Protein AF-A0A4W4ETH3-F1 (afdb_monomer_lite)

Foldseek 3Di:
DDDDDDDDDDDPDDDDDDPPDPDDPVVVVVVVVVVVVVVPPPPDDDDDDDDDDDDDDDDDDDDDDDDDDDDDDDDDDDDDDDDDPVVVVVVVVVVVVVVVVVVVVVVVVVVVVVVVVVVVVVVVVVVVVVVVVVVVVVVVVVVVVVVVVVVVVVVVVVVVVVVVVVVVVVVVVVVVVVVVVVVVVVVVVVVVVVVVVVVVVVVVVVVVVVVVVVVVVVVVVVVVVVVVVVVVVVVVVVVVVVVVVVVVVVVVVVVVVVVVVVVVVVCVPPDDDDDDDDDD

Radius of gyration: 77.76 Å; chains: 1; bounding box: 161×63×219 Å

Structure (mmCIF, N/CA/C/O backbone):
data_AF-A0A4W4ETH3-F1
#
_entry.id   AF-A0A4W4ETH3-F1
#
loop_
_atom_site.group_PDB
_atom_site.id
_atom_site.type_symbol
_atom_site.label_atom_id
_atom_site.label_alt_id
_atom_site.label_comp_id
_atom_site.label_asym_id
_atom_site.label_entity_id
_atom_site.label_seq_id
_atom_site.pdbx_PDB_ins_code
_atom_site.Cartn_x
_atom_site.Cartn_y
_atom_site.Cartn_z
_atom_site.occupancy
_atom_site.B_iso_or_equiv
_atom_site.auth_seq_id
_atom_site.auth_comp_id
_atom_site.auth_asym_id
_atom_site.auth_atom_id
_atom_site.pdbx_PDB_model_num
ATOM 1 N N . MET A 1 1 ? -26.195 3.499 -15.881 1.00 40.62 1 MET A N 1
ATOM 2 C CA . MET A 1 1 ? -26.245 2.946 -17.250 1.00 40.62 1 MET A CA 1
ATOM 3 C C . MET A 1 1 ? -25.379 3.819 -18.139 1.00 40.62 1 MET A C 1
ATOM 5 O O . MET A 1 1 ? -25.889 4.785 -18.668 1.00 40.62 1 MET A O 1
ATOM 9 N N . GLU A 1 2 ? -24.082 3.533 -18.254 1.00 36.69 2 GLU A N 1
ATOM 10 C CA . GLU A 1 2 ? -23.240 4.088 -19.325 1.00 36.69 2 GLU A CA 1
ATOM 11 C C . GLU A 1 2 ? -21.975 3.225 -19.451 1.00 36.69 2 GLU A C 1
ATOM 13 O O . GLU A 1 2 ? -21.042 3.303 -18.657 1.00 36.69 2 GLU A O 1
ATOM 18 N N . HIS A 1 3 ? -22.001 2.298 -20.410 1.00 38.66 3 HIS A N 1
ATOM 19 C CA . HIS A 1 3 ? -20.880 1.432 -20.765 1.00 38.66 3 HIS A CA 1
ATOM 20 C C . HIS A 1 3 ? -19.957 2.175 -21.737 1.00 38.66 3 HIS A C 1
ATOM 22 O O . HIS A 1 3 ? -20.275 2.314 -22.919 1.00 38.66 3 HIS A O 1
ATOM 28 N N . LYS A 1 4 ? -18.782 2.610 -21.271 1.00 43.81 4 LYS A N 1
ATOM 29 C CA . LYS A 1 4 ? -17.715 3.080 -22.164 1.00 43.81 4 LYS A CA 1
ATOM 30 C C . LYS A 1 4 ? -16.954 1.879 -22.724 1.00 43.81 4 LYS A C 1
ATOM 32 O O . LYS A 1 4 ? -16.120 1.266 -22.069 1.00 43.81 4 LYS A O 1
ATOM 37 N N . ARG A 1 5 ? -17.303 1.539 -23.963 1.00 40.47 5 ARG A N 1
ATOM 38 C CA . ARG A 1 5 ? -16.678 0.526 -24.817 1.00 40.47 5 ARG A CA 1
ATOM 39 C C . ARG A 1 5 ? -15.268 0.985 -25.218 1.00 40.47 5 ARG A C 1
ATOM 41 O O . ARG A 1 5 ? -15.136 1.875 -26.056 1.00 40.47 5 ARG A O 1
ATOM 48 N N . CYS A 1 6 ? -14.229 0.368 -24.655 1.00 32.53 6 CYS A N 1
ATOM 49 C CA . CYS A 1 6 ? -12.856 0.507 -25.149 1.00 32.53 6 CYS A CA 1
ATOM 50 C C . CYS A 1 6 ? -12.760 -0.060 -26.573 1.00 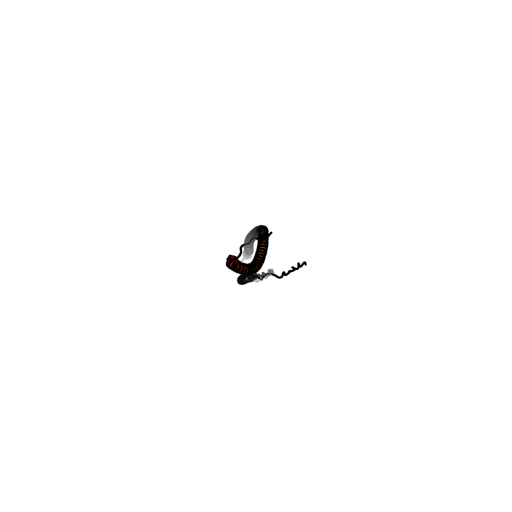32.53 6 CYS A C 1
ATOM 52 O O . CYS A 1 6 ? -12.926 -1.260 -26.789 1.00 32.53 6 CYS A O 1
ATOM 54 N N . LYS A 1 7 ? -12.507 0.811 -27.554 1.00 43.38 7 LYS A N 1
ATOM 55 C CA . LYS A 1 7 ? -12.091 0.420 -28.904 1.00 43.38 7 LYS A CA 1
ATOM 56 C C . LYS A 1 7 ? -10.594 0.110 -28.865 1.00 43.38 7 LYS A C 1
ATOM 58 O O . LYS A 1 7 ? -9.790 1.019 -28.702 1.00 43.38 7 LYS A O 1
ATOM 63 N N . HIS A 1 8 ? -10.237 -1.160 -29.028 1.00 34.69 8 HIS A N 1
ATOM 64 C CA . HIS A 1 8 ? -8.876 -1.561 -29.367 1.00 34.69 8 HIS A CA 1
ATOM 65 C C . HIS A 1 8 ? -8.670 -1.384 -30.874 1.00 34.69 8 HIS A C 1
ATOM 67 O O . HIS A 1 8 ? -9.269 -2.098 -31.675 1.00 34.69 8 HIS A O 1
ATOM 73 N N . THR A 1 9 ? -7.831 -0.429 -31.259 1.00 38.97 9 THR A N 1
ATOM 74 C CA . THR A 1 9 ? -7.180 -0.404 -32.571 1.00 38.97 9 THR A CA 1
ATOM 75 C C . THR A 1 9 ? -5.888 -1.209 -32.461 1.00 38.97 9 THR A C 1
ATOM 77 O O . THR A 1 9 ? -4.973 -0.830 -31.733 1.00 38.97 9 THR A O 1
ATOM 80 N N . CYS A 1 10 ? -5.851 -2.364 -33.127 1.00 38.12 10 CYS A N 1
ATOM 81 C CA . CYS A 1 10 ? -4.641 -3.152 -33.327 1.00 38.12 10 CYS A CA 1
ATOM 82 C C . CYS A 1 10 ? -3.825 -2.526 -34.458 1.00 38.12 10 CYS A C 1
ATOM 84 O O . CYS A 1 10 ? -4.246 -2.604 -35.609 1.00 38.12 10 CYS A O 1
ATOM 86 N N . ASP A 1 11 ? -2.655 -1.976 -34.133 1.00 34.41 11 ASP A N 1
ATOM 87 C CA . ASP A 1 11 ? -1.608 -1.727 -35.120 1.00 34.41 11 ASP A CA 1
ATOM 88 C C . ASP A 1 11 ? -0.666 -2.930 -35.198 1.00 34.41 11 ASP A C 1
ATOM 90 O O . ASP A 1 11 ? -0.114 -3.432 -34.215 1.00 34.41 11 ASP A O 1
ATOM 94 N N . SER A 1 12 ? -0.527 -3.416 -36.420 1.00 51.44 12 SER A N 1
ATOM 95 C CA . SER A 1 12 ? 0.200 -4.601 -36.831 1.00 51.44 12 SER A CA 1
ATOM 96 C C . SER A 1 12 ? 1.681 -4.298 -37.052 1.00 51.44 12 SER A C 1
ATOM 98 O O . SER A 1 12 ? 2.078 -4.141 -38.201 1.00 51.44 12 SER A O 1
ATOM 100 N N . ASN A 1 13 ? 2.503 -4.204 -35.997 1.00 45.72 13 ASN A N 1
ATOM 101 C CA . ASN A 1 13 ? 3.943 -4.530 -36.064 1.00 45.72 13 ASN A CA 1
ATOM 102 C C . ASN A 1 13 ? 4.673 -4.354 -34.720 1.00 45.72 13 ASN A C 1
ATOM 104 O O . ASN A 1 13 ? 5.462 -3.427 -34.548 1.00 45.72 13 ASN A O 1
ATOM 108 N N . THR A 1 14 ? 4.512 -5.284 -33.777 1.00 40.53 14 THR A N 1
ATOM 109 C CA . THR A 1 14 ? 5.530 -5.419 -32.725 1.00 40.53 14 THR A CA 1
ATOM 110 C C . THR A 1 14 ? 5.595 -6.833 -32.181 1.00 40.53 14 THR A C 1
ATOM 112 O O . THR A 1 14 ? 4.608 -7.441 -31.781 1.00 40.53 14 THR A O 1
ATOM 115 N N . ARG A 1 15 ? 6.816 -7.356 -32.204 1.00 38.47 15 ARG A N 1
ATOM 116 C CA . ARG A 1 15 ? 7.237 -8.662 -31.710 1.00 38.47 15 ARG A CA 1
ATOM 117 C C . ARG A 1 15 ? 6.791 -8.823 -30.246 1.00 38.47 15 ARG A C 1
ATOM 119 O O . ARG A 1 15 ? 7.170 -8.016 -29.402 1.00 38.47 15 ARG A O 1
ATOM 126 N N . CYS A 1 16 ? 5.998 -9.858 -29.959 1.00 35.84 16 CYS A N 1
ATOM 127 C CA . CYS A 1 16 ? 5.644 -10.280 -28.603 1.00 35.84 16 CYS A CA 1
ATOM 128 C C . CYS A 1 16 ? 6.909 -10.566 -27.781 1.00 35.84 16 CYS A C 1
ATOM 130 O O . CYS A 1 16 ? 7.522 -11.623 -27.935 1.00 35.84 16 CYS A O 1
ATOM 132 N N . SER A 1 17 ? 7.254 -9.671 -26.860 1.00 38.25 17 SER A N 1
ATOM 133 C CA . SER A 1 17 ? 8.080 -10.014 -25.703 1.00 38.25 17 SER A CA 1
ATOM 134 C C . SER A 1 17 ? 7.144 -10.413 -24.566 1.00 38.25 17 SER A C 1
ATOM 136 O O . SER A 1 17 ? 6.386 -9.591 -24.053 1.00 38.25 17 SER A O 1
ATOM 138 N N . LYS A 1 18 ? 7.155 -11.703 -24.219 1.00 41.28 18 LYS A N 1
ATOM 139 C CA . LYS A 1 18 ? 6.432 -12.260 -23.068 1.00 41.28 18 LYS A CA 1
ATOM 140 C C . LYS A 1 18 ? 6.915 -11.583 -21.774 1.00 41.28 18 LYS A C 1
ATOM 142 O O . LYS A 1 18 ? 8.129 -11.502 -21.588 1.00 41.28 18 LYS A O 1
ATOM 147 N N . PRO A 1 19 ? 6.030 -11.176 -20.850 1.00 38.22 19 PRO A N 1
ATOM 148 C CA . PRO A 1 19 ? 6.434 -10.959 -19.473 1.00 38.22 19 PRO A CA 1
ATOM 149 C C . PRO A 1 19 ? 6.480 -12.318 -18.764 1.00 38.22 19 PRO A C 1
ATOM 151 O O . PRO A 1 19 ? 5.468 -13.010 -18.650 1.00 38.22 19 PRO A O 1
ATOM 154 N N . SER A 1 20 ? 7.665 -12.715 -18.304 1.00 39.34 20 SER A N 1
ATOM 155 C CA . SER A 1 20 ? 7.830 -13.800 -17.336 1.00 39.34 20 SER A CA 1
ATOM 156 C C . SER A 1 20 ? 7.253 -13.340 -15.999 1.00 39.34 20 SER A C 1
ATOM 158 O O . SER A 1 20 ? 7.935 -12.692 -15.212 1.00 39.34 20 SER A O 1
ATOM 160 N N . ALA A 1 21 ? 5.973 -13.620 -15.774 1.00 42.97 21 ALA A N 1
ATOM 161 C CA . ALA A 1 21 ? 5.343 -13.484 -14.472 1.00 42.97 21 ALA A CA 1
ATOM 162 C C . ALA A 1 21 ? 5.179 -14.888 -13.883 1.00 42.97 21 ALA A C 1
ATOM 164 O O . ALA A 1 21 ? 4.217 -15.594 -14.182 1.00 42.97 21 ALA A O 1
ATOM 165 N N . GLU A 1 22 ? 6.138 -15.302 -13.056 1.00 43.69 22 GLU A N 1
ATOM 166 C CA . GLU A 1 22 ? 5.932 -16.384 -12.095 1.00 43.69 22 GLU A CA 1
ATOM 167 C C . GLU A 1 22 ? 4.930 -15.888 -11.044 1.00 43.69 22 GLU A C 1
ATOM 169 O O . GLU A 1 22 ? 5.277 -15.299 -10.022 1.00 43.69 22 GLU A O 1
ATOM 174 N N . PHE A 1 23 ? 3.643 -16.053 -11.349 1.00 43.03 23 PHE A N 1
ATOM 175 C CA . PHE A 1 23 ? 2.548 -15.786 -10.426 1.00 43.03 23 PHE A CA 1
ATOM 176 C C . PHE A 1 23 ? 2.505 -16.905 -9.382 1.00 43.03 23 PHE A C 1
ATOM 178 O O . PHE A 1 23 ? 2.189 -18.055 -9.681 1.00 43.03 23 PHE A O 1
ATOM 185 N N . ASN A 1 24 ? 2.848 -16.565 -8.142 1.00 48.72 24 ASN A N 1
ATOM 186 C CA . ASN A 1 24 ? 2.930 -17.498 -7.026 1.00 48.72 24 ASN A CA 1
ATOM 187 C C . ASN A 1 24 ? 1.516 -17.850 -6.517 1.00 48.72 24 ASN A C 1
ATOM 189 O O . ASN A 1 24 ? 0.929 -17.145 -5.695 1.00 48.72 24 ASN A O 1
ATOM 193 N N . ILE A 1 25 ? 0.965 -18.951 -7.035 1.00 54.31 25 ILE A N 1
ATOM 194 C CA . ILE A 1 25 ? -0.375 -19.495 -6.728 1.00 54.31 25 ILE A CA 1
ATOM 195 C C . ILE A 1 25 ? -0.548 -19.801 -5.224 1.00 54.31 25 ILE A C 1
ATOM 197 O O . ILE A 1 25 ? -1.664 -19.786 -4.705 1.00 54.31 25 ILE A O 1
ATOM 201 N N . ASN A 1 26 ? 0.550 -19.976 -4.482 1.00 53.28 26 ASN A N 1
ATOM 202 C CA . ASN A 1 26 ? 0.516 -20.299 -3.054 1.00 53.28 26 ASN A CA 1
ATOM 203 C C . ASN A 1 26 ? -0.016 -19.159 -2.168 1.00 53.28 26 ASN A C 1
ATOM 205 O O . ASN A 1 26 ? -0.538 -19.426 -1.086 1.00 53.28 26 ASN A O 1
ATOM 209 N N . SER A 1 27 ? 0.065 -17.901 -2.618 1.00 53.38 27 SER A N 1
ATOM 210 C CA . SER A 1 27 ? -0.377 -16.752 -1.812 1.00 53.38 27 SER A CA 1
ATOM 211 C C . SER A 1 27 ? -1.908 -16.645 -1.733 1.00 53.38 27 SER A C 1
ATOM 213 O O . SER A 1 27 ? -2.469 -16.345 -0.679 1.00 53.38 27 SER A O 1
ATOM 215 N N . PHE A 1 28 ? -2.613 -16.990 -2.818 1.00 60.75 28 PHE A N 1
ATOM 216 C CA . PHE A 1 28 ? -4.081 -16.978 -2.841 1.00 60.75 28 PHE A CA 1
ATOM 217 C C . PHE A 1 28 ? -4.694 -18.100 -1.992 1.00 60.75 28 PHE A C 1
ATOM 219 O O . PHE A 1 28 ? -5.708 -17.873 -1.332 1.00 60.75 28 PHE A O 1
ATOM 226 N N . CYS A 1 29 ? -4.059 -19.277 -1.938 1.00 58.41 29 CYS A N 1
ATOM 227 C CA . CYS A 1 29 ? -4.521 -20.380 -1.091 1.00 58.41 29 CYS A CA 1
ATOM 228 C C . CYS A 1 29 ? -4.456 -20.037 0.403 1.00 58.41 29 CYS A C 1
ATOM 230 O O . CYS A 1 29 ? -5.386 -20.363 1.137 1.00 58.41 29 CYS A O 1
ATOM 232 N N . TYR A 1 30 ? -3.411 -19.336 0.853 1.00 60.72 30 TYR A N 1
ATOM 233 C CA . TYR A 1 30 ? -3.278 -18.940 2.260 1.00 60.72 30 TYR A CA 1
ATOM 234 C C . TYR A 1 30 ? -4.346 -17.931 2.694 1.00 60.72 30 TYR A C 1
ATOM 236 O O . TYR A 1 30 ? -4.919 -18.063 3.774 1.00 60.72 30 TYR A O 1
ATOM 244 N N . ILE A 1 31 ? -4.662 -16.959 1.837 1.00 71.00 31 ILE A N 1
ATOM 245 C CA . ILE A 1 31 ? -5.681 -15.942 2.128 1.00 71.00 31 ILE A CA 1
ATOM 246 C C . ILE A 1 31 ? -7.076 -16.579 2.198 1.00 71.00 31 ILE A C 1
ATOM 248 O O . ILE A 1 31 ? -7.850 -16.274 3.105 1.00 71.00 31 ILE A O 1
ATOM 252 N N . PHE A 1 32 ? -7.383 -17.516 1.295 1.00 69.50 32 PHE A N 1
ATOM 253 C CA . PHE A 1 32 ? -8.670 -18.215 1.294 1.00 69.50 32 PHE A CA 1
ATOM 254 C C . PHE A 1 32 ? -8.849 -19.111 2.533 1.00 69.50 32 PHE A C 1
ATOM 256 O O . PHE A 1 32 ? -9.935 -19.167 3.111 1.00 69.50 32 PHE A O 1
ATOM 263 N N . LEU A 1 33 ? -7.770 -19.753 2.996 1.00 67.56 33 LEU A N 1
ATOM 264 C CA . LEU A 1 33 ? -7.790 -20.591 4.197 1.00 67.56 33 LEU A CA 1
ATOM 265 C C . LEU A 1 33 ? -8.023 -19.759 5.468 1.00 67.56 33 LEU A C 1
ATOM 267 O O . LEU A 1 33 ? -8.849 -20.129 6.301 1.00 67.56 33 LEU A O 1
ATOM 271 N N . ILE A 1 34 ? -7.371 -18.598 5.584 1.00 69.94 34 ILE A N 1
ATOM 272 C CA . ILE A 1 34 ? -7.527 -17.689 6.732 1.00 69.94 34 ILE A CA 1
ATOM 273 C C . ILE A 1 34 ? -8.948 -17.113 6.801 1.00 69.94 34 ILE A C 1
ATOM 275 O O . ILE A 1 34 ? -9.539 -17.066 7.880 1.00 69.94 34 ILE A O 1
ATOM 279 N N . LEU A 1 35 ? -9.530 -16.735 5.658 1.00 68.06 35 LEU A N 1
ATOM 280 C CA . LEU A 1 35 ? -10.904 -16.229 5.602 1.00 68.06 35 LEU A CA 1
ATOM 281 C C . LEU A 1 35 ? -11.932 -17.307 5.973 1.00 68.06 35 LEU A C 1
ATOM 283 O O . LEU A 1 35 ? -12.887 -17.014 6.690 1.00 68.06 35 LEU A O 1
ATOM 287 N N . SER A 1 36 ? -11.705 -18.561 5.569 1.00 61.59 36 SER A N 1
ATOM 288 C CA . SER A 1 36 ? -12.599 -19.673 5.918 1.00 61.59 36 SER A CA 1
ATOM 289 C C . SER A 1 36 ? -12.599 -20.007 7.416 1.00 61.59 36 SER A C 1
ATOM 291 O O . SER A 1 36 ? -13.641 -20.350 7.969 1.00 61.59 36 SER A O 1
ATOM 293 N N . LEU A 1 37 ? -11.464 -19.837 8.103 1.00 60.25 37 LEU A N 1
ATOM 294 C CA . LEU A 1 37 ? -11.342 -20.098 9.542 1.00 60.25 37 LEU A CA 1
ATOM 295 C C . LEU A 1 37 ? -12.001 -19.006 10.403 1.00 60.25 37 LEU A C 1
ATOM 297 O O . LEU A 1 37 ? -12.445 -19.288 11.514 1.00 60.25 37 LEU A O 1
ATOM 301 N N . PHE A 1 38 ? -12.128 -17.779 9.888 1.00 55.78 38 PHE A N 1
ATOM 302 C CA . PHE A 1 38 ? -12.817 -16.690 10.589 1.00 55.78 38 PHE A CA 1
ATOM 303 C C . PHE A 1 38 ? -14.348 -16.792 10.519 1.00 55.78 38 PHE A C 1
ATOM 305 O O . PHE A 1 38 ? -15.029 -16.330 11.432 1.00 55.78 38 PHE A O 1
ATOM 312 N N . SER A 1 39 ? -14.905 -17.433 9.486 1.00 52.78 39 SER A N 1
ATOM 313 C CA . SER A 1 39 ? -16.361 -17.581 9.329 1.00 52.78 39 SER A CA 1
ATOM 314 C C . SER A 1 39 ? -16.991 -18.646 10.238 1.00 52.78 39 SER A C 1
ATOM 316 O O . SER A 1 39 ? -18.197 -18.602 10.461 1.00 52.78 39 SER A O 1
ATOM 318 N N . PHE A 1 40 ? -16.210 -19.584 10.788 1.00 50.22 40 PHE A N 1
ATOM 319 C CA . PHE A 1 40 ? -16.736 -20.662 11.641 1.00 50.22 40 PHE A CA 1
ATOM 320 C C . PHE A 1 40 ? -16.792 -20.320 13.141 1.00 50.22 40 PHE A C 1
ATOM 322 O O . PHE A 1 40 ? -17.499 -20.994 13.888 1.00 50.22 40 PHE A O 1
ATOM 329 N N . SER A 1 41 ? -16.114 -19.260 13.595 1.00 46.28 41 SER A N 1
ATOM 330 C CA . SER A 1 41 ? -16.027 -18.918 15.028 1.00 46.28 41 SER A CA 1
ATOM 331 C C . SER A 1 41 ? -17.165 -18.032 15.555 1.00 46.28 41 SER A C 1
ATOM 333 O O . SER A 1 41 ? -17.233 -17.790 16.756 1.00 46.28 41 SER A O 1
ATOM 335 N N . THR A 1 42 ? -18.077 -17.549 14.704 1.00 48.38 42 THR A N 1
ATOM 336 C CA . THR A 1 42 ? -19.140 -16.600 15.102 1.00 48.38 42 THR A CA 1
ATOM 337 C C . THR A 1 42 ? -20.524 -17.226 15.303 1.00 48.38 42 THR A C 1
ATOM 339 O O . THR A 1 42 ? -21.467 -16.505 15.616 1.00 48.38 42 THR A O 1
ATOM 342 N N . LEU A 1 43 ? -20.677 -18.552 15.177 1.00 48.22 43 LEU A N 1
ATOM 343 C CA . LEU A 1 43 ? -21.995 -19.211 15.178 1.00 48.22 43 LEU A CA 1
ATOM 344 C C . LEU A 1 43 ? -22.346 -20.011 16.445 1.00 48.22 43 LEU A C 1
ATOM 346 O O . LEU A 1 43 ? -23.123 -20.961 16.379 1.00 48.22 43 LEU A O 1
ATOM 350 N N . SER A 1 44 ? -21.810 -19.647 17.610 1.00 46.53 44 SER A N 1
ATOM 351 C CA . SER A 1 44 ? -22.158 -20.326 18.864 1.00 46.53 44 SER A CA 1
ATOM 352 C C . SER A 1 44 ? -22.358 -19.325 19.992 1.00 46.53 44 SER A C 1
ATOM 354 O O . SER A 1 44 ? -21.424 -19.038 20.725 1.00 46.53 44 SER A O 1
ATOM 356 N N . LEU A 1 45 ? -23.562 -18.751 20.081 1.00 47.25 45 LEU A N 1
ATOM 357 C CA . LEU A 1 45 ? -24.133 -18.119 21.279 1.00 47.25 45 LEU A CA 1
ATOM 358 C C . LEU A 1 45 ? -25.615 -17.803 21.002 1.00 47.25 45 LEU A C 1
ATOM 360 O O . LEU A 1 45 ? -25.987 -16.689 20.645 1.00 47.25 45 LEU A O 1
ATOM 364 N N . ALA A 1 46 ? -26.473 -18.813 21.150 1.00 37.66 46 ALA A N 1
ATOM 365 C CA . ALA A 1 46 ? -27.921 -18.639 21.203 1.00 37.66 46 ALA A CA 1
ATOM 366 C C . ALA A 1 46 ? -28.434 -19.211 22.532 1.00 37.66 46 ALA A C 1
ATOM 368 O O . ALA A 1 46 ? -28.511 -20.419 22.735 1.00 37.66 46 ALA A O 1
ATOM 369 N N . LEU A 1 47 ? -28.723 -18.296 23.454 1.00 50.44 47 LEU A N 1
ATOM 370 C CA . LEU A 1 47 ? -29.392 -18.516 24.735 1.00 50.44 47 LEU A CA 1
ATOM 371 C C . LEU A 1 47 ? -30.907 -18.687 24.504 1.00 50.44 47 LEU A C 1
ATOM 373 O O . LEU A 1 47 ? -31.448 -18.012 23.625 1.00 50.44 47 LEU A O 1
ATOM 377 N N . PRO A 1 48 ? -31.629 -19.428 25.364 1.00 44.97 48 PRO A N 1
ATOM 378 C CA . PRO A 1 48 ? -32.973 -18.968 25.703 1.00 44.97 48 PRO A CA 1
ATOM 379 C C . PRO A 1 48 ? -33.256 -18.939 27.211 1.00 44.97 48 PRO A C 1
ATOM 381 O O . PRO A 1 48 ? -33.075 -19.907 27.947 1.00 44.97 48 PRO A O 1
ATOM 384 N N . ARG A 1 49 ? -33.772 -17.777 27.629 1.00 42.91 49 ARG A N 1
ATOM 385 C CA . ARG A 1 49 ? -34.589 -17.539 28.826 1.00 42.91 49 ARG A CA 1
ATOM 386 C C . ARG A 1 49 ? -35.915 -18.297 28.718 1.00 42.91 49 ARG A C 1
ATOM 388 O O . ARG A 1 49 ? -36.555 -18.171 27.682 1.00 42.91 49 ARG A O 1
ATOM 395 N N . SER A 1 50 ? -36.389 -18.874 29.827 1.00 33.81 50 SER A N 1
ATOM 396 C CA . SER A 1 50 ? -37.718 -18.576 30.408 1.00 33.81 50 SER A CA 1
ATOM 397 C C . SER A 1 50 ? -38.062 -19.513 31.577 1.00 33.81 50 SER A C 1
ATOM 399 O O . SER A 1 50 ? -38.161 -20.722 31.398 1.00 33.81 50 SER A O 1
ATOM 401 N N . LEU A 1 51 ? -38.328 -18.924 32.743 1.00 45.44 51 LEU A N 1
ATOM 402 C CA . LEU A 1 51 ? -39.226 -19.431 33.789 1.00 45.44 51 LEU A CA 1
ATOM 403 C C . LEU A 1 51 ? -40.372 -18.414 33.875 1.00 45.44 51 LEU A C 1
ATOM 405 O O . LEU A 1 51 ? -40.113 -17.214 33.734 1.00 45.44 51 LEU A O 1
ATOM 409 N N . PRO A 1 52 ? -41.620 -18.856 34.070 1.00 48.09 52 PRO A N 1
ATOM 410 C CA . PRO A 1 52 ? -42.189 -18.662 35.406 1.00 48.09 52 PRO A CA 1
ATOM 411 C C . PRO A 1 52 ? -43.169 -19.772 35.801 1.00 48.09 52 PRO A C 1
ATOM 413 O O . PRO A 1 52 ? -43.783 -20.381 34.936 1.00 48.09 52 PRO A O 1
ATOM 416 N N . LEU A 1 53 ? -43.370 -19.975 37.104 1.00 36.22 53 LEU A N 1
ATOM 417 C CA . LEU A 1 53 ? -44.595 -20.553 37.668 1.00 36.22 53 LEU A CA 1
ATOM 418 C C . LEU A 1 53 ? -44.670 -20.191 39.161 1.00 36.22 53 LEU A C 1
ATOM 420 O O . LEU A 1 53 ? -43.885 -20.665 39.977 1.00 36.22 53 LEU A O 1
ATOM 424 N N . SER A 1 54 ? -45.610 -19.311 39.492 1.00 42.81 54 SER A N 1
ATOM 425 C CA . SER A 1 54 ? -46.261 -19.202 40.804 1.00 42.81 54 SER A CA 1
ATOM 426 C C . SER A 1 54 ? -47.372 -20.269 40.894 1.00 42.81 54 SER A C 1
ATOM 428 O O . SER A 1 54 ? -47.791 -20.769 39.844 1.00 42.81 54 SER A O 1
ATOM 430 N N . PRO A 1 55 ? -47.850 -20.667 42.097 1.00 46.31 55 PRO A N 1
ATOM 431 C CA . PRO A 1 55 ? -49.101 -20.053 42.571 1.00 46.31 55 PRO A CA 1
ATOM 432 C C . PRO A 1 55 ? -49.347 -20.014 44.110 1.00 46.31 55 PRO A C 1
ATOM 434 O O . PRO A 1 55 ? -48.953 -20.885 44.876 1.00 46.31 55 PRO A O 1
ATOM 437 N N . THR A 1 56 ? -50.054 -18.947 44.503 1.00 34.25 56 THR A N 1
ATOM 438 C CA . THR A 1 56 ? -51.204 -18.827 45.433 1.00 34.25 56 THR A CA 1
ATOM 439 C C . THR A 1 56 ? -51.239 -19.486 46.823 1.00 34.25 56 THR A C 1
ATOM 441 O O . THR A 1 56 ? -51.364 -20.697 46.983 1.00 34.25 56 THR A O 1
ATOM 444 N N . LEU A 1 57 ? -51.367 -18.592 47.812 1.00 43.84 57 LEU A N 1
ATOM 445 C CA . LEU A 1 57 ? -52.026 -18.747 49.113 1.00 43.84 57 LEU A CA 1
ATOM 446 C C . LEU A 1 57 ? -53.416 -19.401 49.024 1.00 43.84 57 LEU A C 1
ATOM 448 O O . LEU A 1 57 ? -54.236 -19.014 48.193 1.00 43.84 57 LEU A O 1
ATOM 452 N N . SER A 1 58 ? -53.726 -20.270 49.987 1.00 33.28 58 SER A N 1
ATOM 453 C CA . SER A 1 58 ? -55.101 -20.498 50.436 1.00 33.28 58 SER A CA 1
ATOM 454 C C . SER A 1 58 ? -55.133 -20.854 51.925 1.00 33.28 58 SER A C 1
ATOM 456 O O . SER A 1 58 ? -54.416 -21.730 52.400 1.00 33.28 58 SER A O 1
ATOM 458 N N . LEU A 1 59 ? -55.968 -20.129 52.661 1.00 47.94 59 LEU A N 1
ATOM 459 C CA . LEU A 1 59 ? -56.431 -20.430 54.010 1.00 47.94 59 LEU A CA 1
ATOM 460 C C . LEU A 1 59 ? -57.925 -20.097 54.002 1.00 47.94 59 LEU A C 1
ATOM 462 O O . LEU A 1 59 ? -58.295 -19.010 53.553 1.00 47.94 59 LEU A O 1
ATOM 466 N N . PRO A 1 60 ? -58.777 -20.997 54.502 1.00 47.84 60 PRO A N 1
ATOM 467 C CA . PRO A 1 60 ? -59.962 -20.561 55.229 1.00 47.84 60 PRO A CA 1
ATOM 468 C C . PRO A 1 60 ? -60.035 -21.298 56.578 1.00 47.84 60 PRO A C 1
ATOM 470 O O . PRO A 1 60 ? -59.765 -22.488 56.675 1.00 47.84 60 PRO A O 1
ATOM 473 N N . TYR A 1 61 ? -60.112 -20.576 57.691 1.00 34.72 61 TYR A N 1
ATOM 474 C CA . TYR A 1 61 ? -61.316 -19.998 58.305 1.00 34.72 61 TYR A CA 1
ATOM 475 C C . TYR A 1 61 ? -62.198 -21.026 59.042 1.00 34.72 61 TYR A C 1
ATOM 477 O O . TYR A 1 61 ? -62.815 -21.897 58.443 1.00 34.72 61 TYR A O 1
ATOM 485 N N . SER A 1 62 ? -62.259 -20.802 60.363 1.00 39.75 62 SER A N 1
ATOM 486 C CA . SER A 1 62 ? -63.3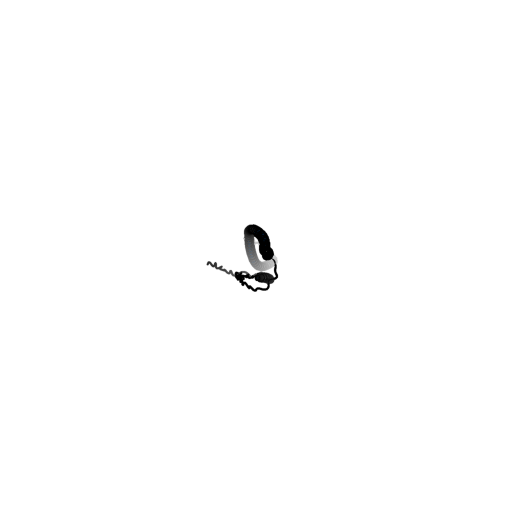76 -20.983 61.305 1.00 39.75 62 SER A CA 1
ATOM 487 C C . SER A 1 62 ? -64.053 -22.346 61.479 1.00 39.75 62 SER A C 1
ATOM 489 O O . SER A 1 62 ? -64.737 -22.841 60.588 1.00 39.75 62 SER A O 1
ATOM 491 N N . PHE A 1 63 ? -64.081 -22.801 62.735 1.00 29.25 63 PHE A N 1
ATOM 492 C CA . PHE A 1 63 ? -65.253 -23.4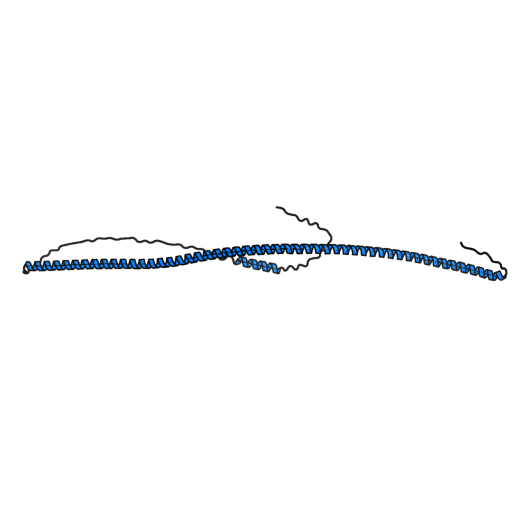81 63.280 1.00 29.25 63 PHE A CA 1
ATOM 493 C C . PHE A 1 63 ? -65.561 -22.941 64.680 1.00 29.25 63 PHE A C 1
ATOM 495 O O . PHE A 1 63 ? -64.693 -22.881 65.552 1.00 29.25 63 PHE A O 1
ATOM 502 N N . SER A 1 64 ? -66.794 -22.474 64.843 1.00 34.81 64 SER A N 1
ATOM 503 C CA . SER A 1 64 ? -67.418 -22.102 66.105 1.00 34.81 64 SER A CA 1
ATOM 504 C C . SER A 1 64 ? -67.829 -23.359 66.876 1.00 34.81 64 SER A C 1
ATOM 506 O O . SER A 1 64 ? -68.062 -24.399 66.272 1.00 34.81 64 SER A O 1
ATOM 508 N N . LEU A 1 65 ? -67.980 -23.258 68.197 1.00 30.44 65 LEU A N 1
ATOM 509 C CA . LEU A 1 65 ? -69.257 -23.554 68.852 1.00 30.44 65 LEU A CA 1
ATOM 510 C C . LEU A 1 65 ? -69.218 -23.104 70.318 1.00 30.44 65 LEU A C 1
ATOM 512 O O . LEU A 1 65 ? -68.287 -23.384 71.070 1.00 30.44 65 LEU A O 1
ATOM 516 N N . SER A 1 66 ? -70.260 -22.368 70.676 1.00 32.19 66 SER A N 1
ATOM 517 C CA . SER A 1 66 ? -70.618 -21.902 72.011 1.00 32.19 66 SER A CA 1
ATOM 518 C C . SER A 1 66 ? -71.202 -23.051 72.867 1.00 32.19 66 SER A C 1
ATOM 520 O O . SER A 1 66 ? -71.432 -24.146 72.353 1.00 32.19 66 SER A O 1
ATOM 522 N N . PRO A 1 67 ? -71.413 -22.824 74.176 1.00 45.31 67 PRO A N 1
ATOM 523 C CA . PRO A 1 67 ? -71.446 -23.853 75.207 1.00 45.31 67 PRO A CA 1
ATOM 524 C C . PRO A 1 67 ? -72.860 -24.371 75.493 1.00 45.31 67 PRO A C 1
ATOM 526 O O . PRO A 1 67 ? -73.846 -23.658 75.318 1.00 45.31 67 PRO A O 1
ATOM 529 N N . SER A 1 68 ? -72.951 -25.582 76.039 1.00 29.28 68 SER A N 1
ATOM 530 C CA . SER A 1 68 ? -74.177 -26.112 76.638 1.00 29.28 68 SER A CA 1
ATOM 531 C C . SER A 1 68 ? -73.989 -26.279 78.144 1.00 29.28 68 SER A C 1
ATOM 533 O O . SER A 1 68 ? -73.264 -27.160 78.604 1.00 29.28 68 SER A O 1
ATOM 535 N N . VAL A 1 69 ? -74.657 -25.408 78.898 1.00 43.53 69 VAL A N 1
ATOM 536 C CA . VAL A 1 69 ? -74.979 -25.588 80.317 1.00 43.53 69 VAL A CA 1
ATOM 537 C C . VAL A 1 69 ? -76.002 -26.718 80.434 1.00 43.53 69 VAL A C 1
ATOM 539 O O . VAL A 1 69 ? -77.001 -26.712 79.719 1.00 43.53 69 VAL A O 1
ATOM 542 N N . SER A 1 70 ? -75.807 -27.641 81.373 1.00 28.62 70 SER A N 1
ATOM 543 C CA . SER A 1 70 ? -76.891 -28.481 81.886 1.00 28.62 70 SER A CA 1
ATOM 544 C C . SER A 1 70 ? -76.791 -28.546 83.405 1.00 28.62 70 SER A C 1
ATOM 546 O O . SER A 1 70 ? -75.929 -29.225 83.961 1.00 28.62 70 SER A O 1
ATOM 548 N N . LEU A 1 71 ? -77.670 -27.794 84.062 1.00 37.06 71 LEU A N 1
ATOM 549 C CA . LEU A 1 71 ? -77.965 -27.913 85.480 1.00 37.06 71 LEU A CA 1
ATOM 550 C C . LEU A 1 71 ? -79.017 -29.020 85.639 1.00 37.06 71 LEU A C 1
ATOM 552 O O . LEU A 1 71 ? -80.079 -28.949 85.022 1.00 37.06 71 LEU A O 1
ATOM 556 N N . SER A 1 72 ? -78.745 -30.011 86.481 1.00 31.64 72 SER A N 1
ATOM 557 C CA . SER A 1 72 ? -79.743 -30.970 86.962 1.00 31.64 72 SER A CA 1
ATOM 558 C C . SER A 1 72 ? -79.615 -31.086 88.484 1.00 31.64 72 SER A C 1
ATOM 560 O O . SER A 1 72 ? -78.547 -31.480 88.956 1.00 31.64 72 SER A O 1
ATOM 562 N N . PRO A 1 73 ? -80.654 -30.745 89.265 1.00 41.59 73 PRO A N 1
ATOM 563 C CA . PRO A 1 73 ? -80.654 -30.910 90.710 1.00 41.59 73 PRO A CA 1
ATOM 564 C C . PRO A 1 73 ? -81.184 -32.299 91.074 1.00 41.59 73 PRO A C 1
ATOM 566 O O . PRO A 1 73 ? -82.310 -32.649 90.725 1.00 41.59 73 PRO A O 1
ATOM 569 N N . PHE A 1 74 ? -80.383 -33.081 91.799 1.00 27.64 74 PHE A N 1
ATOM 570 C CA . PHE A 1 74 ? -80.831 -34.322 92.424 1.00 27.64 74 PHE A CA 1
ATOM 571 C C . PHE A 1 74 ? -80.877 -34.109 93.936 1.00 27.64 74 PHE A C 1
ATOM 573 O O . PHE A 1 74 ? -79.854 -34.081 94.616 1.00 27.64 74 PHE A O 1
ATOM 580 N N . LEU A 1 75 ? -82.092 -33.904 94.442 1.00 39.12 75 LEU A N 1
ATOM 581 C CA . LEU A 1 75 ? -82.416 -34.110 95.845 1.00 39.12 75 LEU A CA 1
ATOM 582 C C . LEU A 1 75 ? -82.392 -35.616 96.108 1.00 39.12 75 LEU A C 1
ATOM 584 O O . LEU A 1 75 ? -83.072 -36.378 95.422 1.00 39.12 75 LEU A O 1
ATOM 588 N N . SER A 1 76 ? -81.670 -36.043 97.134 1.00 29.73 76 SER A N 1
ATOM 589 C CA . SER A 1 76 ? -82.054 -37.221 97.902 1.00 29.73 76 SER A CA 1
ATOM 590 C C . SER A 1 76 ? -81.594 -37.047 99.337 1.00 29.73 76 SER A C 1
ATOM 592 O O . SER A 1 76 ? -80.437 -36.747 99.619 1.00 29.73 76 SER A O 1
ATOM 594 N N . GLN A 1 77 ? -82.598 -37.161 100.197 1.00 30.78 77 GLN A N 1
ATOM 595 C CA . GLN A 1 77 ? -82.544 -37.251 101.642 1.00 30.78 77 GLN A CA 1
ATOM 596 C C . GLN A 1 77 ? -81.566 -38.347 102.066 1.00 30.78 77 GLN A C 1
ATOM 598 O O . GLN A 1 77 ? -81.441 -39.352 101.368 1.00 30.78 77 GLN A O 1
ATOM 603 N N . ASN A 1 78 ? -80.924 -38.160 103.219 1.00 27.83 78 ASN A N 1
ATOM 604 C CA . ASN A 1 78 ? -80.901 -39.187 104.254 1.00 27.83 78 ASN A CA 1
ATOM 605 C C . ASN A 1 78 ? -80.349 -38.636 105.576 1.00 27.83 78 ASN A C 1
ATOM 607 O O . ASN A 1 78 ? -79.227 -38.141 105.639 1.00 27.83 78 ASN A O 1
ATOM 611 N N . GLU A 1 79 ? -81.193 -38.803 106.592 1.00 30.61 79 GLU A N 1
ATOM 612 C CA . GLU A 1 79 ? -80.878 -39.139 107.979 1.00 30.61 79 GLU A CA 1
ATOM 613 C C . GLU A 1 79 ? -80.152 -38.100 108.845 1.00 30.61 79 GLU A C 1
ATOM 615 O O . GLU A 1 79 ? -78.932 -38.015 108.968 1.00 30.61 79 GLU A O 1
ATOM 620 N N . GLU A 1 80 ? -81.033 -37.354 109.504 1.00 32.16 80 GLU A N 1
ATOM 621 C CA . GLU A 1 80 ? -80.931 -36.656 110.775 1.00 32.16 80 GLU A CA 1
ATOM 622 C C . GLU A 1 80 ? -80.122 -37.433 111.835 1.00 32.16 80 GLU A C 1
ATOM 624 O O . GLU A 1 80 ? -80.533 -38.472 112.343 1.00 32.16 80 GLU A O 1
ATOM 629 N N . SER A 1 81 ? -78.973 -36.875 112.215 1.00 35.56 81 SER A N 1
ATOM 630 C CA . SER A 1 81 ? -78.438 -37.004 113.570 1.00 35.56 81 SER A CA 1
ATOM 631 C C . SER A 1 81 ? -78.510 -35.608 114.173 1.00 35.56 81 SER A C 1
ATOM 633 O O . SER A 1 81 ? -78.076 -34.657 113.526 1.00 35.56 81 SER A O 1
ATOM 635 N N . GLU A 1 82 ? -79.096 -35.486 115.364 1.00 43.91 82 GLU A N 1
ATOM 636 C CA . GLU A 1 82 ? -79.344 -34.229 116.078 1.00 43.91 82 GLU A CA 1
ATOM 637 C C . GLU A 1 82 ? -78.113 -33.303 116.102 1.00 43.91 82 GLU A C 1
ATOM 639 O O . GLU A 1 82 ? -77.255 -33.373 116.982 1.00 43.91 82 GLU A O 1
ATOM 644 N N . GLU A 1 83 ? -78.042 -32.389 115.140 1.00 45.94 83 GLU A N 1
ATOM 645 C CA . GLU A 1 83 ? -77.165 -31.231 115.172 1.00 45.94 83 GLU A CA 1
ATOM 646 C C . GLU A 1 83 ? -78.027 -29.982 115.034 1.00 45.94 83 GLU A C 1
ATOM 648 O O . GLU A 1 83 ? -78.791 -29.820 114.083 1.00 45.94 83 GLU A O 1
ATOM 653 N N . ASP A 1 84 ? -77.889 -29.104 116.027 1.00 56.91 84 ASP A N 1
ATOM 654 C CA . ASP A 1 84 ? -78.496 -27.781 116.119 1.00 56.91 84 ASP A CA 1
ATOM 655 C C . ASP A 1 84 ? -78.650 -27.122 114.726 1.00 56.91 84 ASP A C 1
ATOM 657 O O . ASP A 1 84 ? -77.645 -26.917 114.029 1.00 56.91 84 ASP A O 1
ATOM 661 N N . PRO A 1 85 ? -79.874 -26.752 114.294 1.00 64.56 85 PRO A N 1
ATOM 662 C CA . PRO A 1 85 ? -80.121 -26.163 112.976 1.00 64.56 85 PRO A CA 1
ATOM 663 C C . PRO A 1 85 ? -79.298 -24.889 112.717 1.00 64.56 85 PRO A C 1
ATOM 665 O O . PRO A 1 85 ? -79.156 -24.475 111.563 1.00 64.56 85 PRO A O 1
ATOM 668 N N . ALA A 1 86 ? -78.735 -24.260 113.756 1.00 67.56 86 ALA A N 1
ATOM 669 C CA . ALA A 1 86 ? -77.769 -23.175 113.628 1.00 67.56 86 ALA A CA 1
ATOM 670 C C . ALA A 1 86 ? -76.386 -23.642 113.126 1.00 67.56 86 ALA A C 1
ATOM 672 O O . ALA A 1 86 ? -75.820 -22.998 112.240 1.00 67.56 86 ALA A O 1
ATOM 673 N N . ARG A 1 87 ? -75.867 -24.779 113.612 1.00 70.94 87 ARG A N 1
ATOM 674 C CA . ARG A 1 87 ? -74.571 -25.343 113.187 1.00 70.94 87 ARG A CA 1
ATOM 675 C C . ARG A 1 87 ? -74.603 -25.812 111.738 1.00 70.94 87 ARG A C 1
ATOM 677 O O . ARG A 1 87 ? -73.695 -25.486 110.978 1.00 70.94 87 ARG A O 1
ATOM 684 N N . MET A 1 88 ? -75.680 -26.475 111.318 1.00 70.88 88 MET A N 1
ATOM 685 C CA . MET A 1 88 ? -75.842 -26.950 109.936 1.00 70.88 88 MET A CA 1
ATOM 686 C C . MET A 1 88 ? -75.898 -25.790 108.923 1.00 70.88 88 MET A C 1
ATOM 688 O O . MET A 1 88 ? -75.308 -25.847 107.838 1.00 70.88 88 MET A O 1
ATOM 692 N N . ARG A 1 89 ? -76.554 -24.680 109.295 1.00 80.00 89 ARG A N 1
ATOM 693 C CA . ARG A 1 89 ? -76.563 -23.441 108.497 1.00 80.00 89 ARG A CA 1
ATOM 694 C C . ARG A 1 89 ? -75.192 -22.784 108.440 1.00 80.00 89 ARG A C 1
ATOM 696 O O . ARG A 1 89 ? -74.824 -22.250 107.395 1.00 80.00 89 ARG A O 1
ATOM 703 N N . GLU A 1 90 ? -74.441 -22.808 109.535 1.00 81.69 90 GLU A N 1
ATOM 704 C CA . GLU A 1 90 ? -73.097 -22.240 109.574 1.00 81.69 90 GLU A CA 1
ATOM 705 C C . GLU A 1 90 ? -72.101 -23.061 108.742 1.00 81.69 90 GLU A C 1
ATOM 707 O O . GLU A 1 90 ? -71.329 -22.482 107.977 1.00 81.69 90 GLU A O 1
ATOM 712 N N . VAL A 1 91 ? -72.180 -24.395 108.796 1.00 83.12 91 VAL A N 1
ATOM 713 C CA . VAL A 1 91 ? -71.413 -25.304 107.928 1.00 83.12 91 VAL A CA 1
ATOM 714 C C . VAL A 1 91 ? -71.754 -25.059 106.459 1.00 83.12 91 VAL A C 1
ATOM 716 O O . VAL A 1 91 ? -70.848 -24.854 105.655 1.00 83.12 91 VAL A O 1
ATOM 719 N N . SER A 1 92 ? -73.041 -24.966 106.117 1.00 83.00 92 SER A N 1
ATOM 720 C CA . SER A 1 92 ? -73.485 -24.650 104.753 1.00 83.00 92 SER A CA 1
ATOM 721 C C . SER A 1 92 ? -72.954 -23.293 104.281 1.00 83.00 92 SER A C 1
ATOM 723 O O . SER A 1 92 ? -72.425 -23.186 103.178 1.00 83.00 92 SER A O 1
ATOM 725 N N . ARG A 1 93 ? -73.026 -22.253 105.123 1.00 88.00 93 ARG A N 1
ATOM 726 C CA . ARG A 1 93 ? -72.528 -20.908 104.795 1.00 88.00 93 ARG A CA 1
ATOM 727 C C . ARG A 1 93 ? -71.011 -20.911 104.561 1.00 88.00 93 ARG A C 1
ATOM 729 O O . ARG A 1 93 ? -70.556 -20.308 103.594 1.00 88.00 93 ARG A O 1
ATOM 736 N N . ARG A 1 94 ? -70.238 -21.636 105.381 1.00 88.12 94 ARG A N 1
ATOM 737 C CA . ARG A 1 94 ? -68.785 -21.813 105.191 1.00 88.12 94 ARG A CA 1
ATOM 738 C C . ARG A 1 94 ? -68.463 -22.572 103.903 1.00 88.12 94 ARG A C 1
ATOM 740 O O . ARG A 1 94 ? -67.556 -22.166 103.184 1.00 88.12 94 ARG A O 1
ATOM 747 N N . LEU A 1 95 ? -69.213 -23.631 103.595 1.00 88.12 95 LEU A N 1
ATOM 748 C CA . LEU A 1 95 ? -69.028 -24.424 102.378 1.00 88.12 95 LEU A CA 1
ATOM 749 C C . LEU A 1 95 ? -69.330 -23.602 101.114 1.00 88.12 95 LEU A C 1
ATOM 751 O O . LEU A 1 95 ? -68.558 -23.643 100.161 1.00 88.12 95 LEU A O 1
ATOM 755 N N . TYR A 1 96 ? -70.399 -22.796 101.129 1.00 89.06 96 TYR A N 1
ATOM 756 C CA . TYR A 1 96 ? -70.730 -21.870 100.039 1.00 89.06 96 TYR A CA 1
ATOM 757 C C . TYR A 1 96 ? -69.640 -20.820 99.821 1.00 89.06 96 TYR A C 1
ATOM 759 O O . TYR A 1 96 ? -69.252 -20.578 98.682 1.00 89.06 96 TYR A O 1
ATOM 767 N N . SER A 1 97 ? -69.110 -20.224 100.892 1.00 90.94 97 SER A N 1
ATOM 768 C CA . SER A 1 97 ? -67.998 -19.275 100.782 1.00 90.94 97 SER A CA 1
ATOM 769 C C . SER A 1 97 ? -66.729 -19.935 100.229 1.00 90.94 97 SER A C 1
ATOM 771 O O . SER A 1 97 ? -66.063 -19.339 99.388 1.00 90.94 97 SER A O 1
ATOM 773 N N . GLN A 1 98 ? -66.423 -21.177 100.627 1.00 90.12 98 GLN A N 1
ATOM 774 C CA . GLN A 1 98 ? -65.293 -21.934 100.071 1.00 90.12 98 GLN A CA 1
ATOM 775 C C . GLN A 1 98 ? -65.484 -22.276 98.589 1.00 90.12 98 GLN A C 1
ATOM 777 O O . GLN A 1 98 ? -64.544 -22.128 97.810 1.00 90.12 98 GLN A O 1
ATOM 782 N N . LEU A 1 99 ? -66.685 -22.698 98.181 1.00 92.44 99 LEU A N 1
ATOM 783 C CA . LEU A 1 99 ? -67.000 -22.969 96.778 1.00 92.44 99 LEU A CA 1
ATOM 784 C C . LEU A 1 99 ? -66.886 -21.692 95.936 1.00 92.44 99 LEU A C 1
ATOM 786 O O . LEU A 1 99 ? -66.248 -21.706 94.889 1.00 92.44 99 LEU A O 1
ATOM 790 N N . GLN A 1 100 ? -67.442 -20.582 96.426 1.00 93.06 100 GLN A N 1
ATOM 791 C CA . GLN A 1 100 ? -67.387 -19.286 95.752 1.00 93.06 100 GLN A CA 1
ATOM 792 C C . GLN A 1 100 ? -65.946 -18.767 95.621 1.00 93.06 100 GLN A C 1
ATOM 794 O O . GLN A 1 100 ? -65.571 -18.222 94.584 1.00 93.06 100 GLN A O 1
ATOM 799 N N . GLU A 1 101 ? -65.105 -18.957 96.642 1.00 92.06 101 GLU A N 1
ATOM 800 C CA . GLU A 1 101 ? -63.679 -18.636 96.553 1.00 92.06 101 GLU A CA 1
ATOM 801 C C . GLU A 1 101 ? -62.928 -19.541 95.573 1.00 92.06 101 GLU A C 1
ATOM 803 O O . GLU A 1 101 ? -62.083 -19.044 94.827 1.00 92.06 101 GLU A O 1
ATOM 808 N N . ALA A 1 102 ? -63.216 -20.844 95.560 1.00 92.00 102 ALA A N 1
ATOM 809 C CA . ALA A 1 102 ? -62.600 -21.793 94.637 1.00 92.00 102 ALA A CA 1
ATOM 810 C C . ALA A 1 102 ? -62.992 -21.508 93.179 1.00 92.00 102 ALA A C 1
ATOM 812 O O . ALA A 1 102 ? -62.130 -21.511 92.302 1.00 92.00 102 ALA A O 1
ATOM 813 N N . GLU A 1 103 ? -64.263 -21.194 92.925 1.00 92.25 103 GLU A N 1
ATOM 814 C CA . GLU A 1 103 ? -64.757 -20.798 91.606 1.00 92.25 103 GLU A CA 1
ATOM 815 C C . GLU A 1 103 ? -64.113 -19.490 91.140 1.00 92.25 103 GLU A C 1
ATOM 817 O O . GLU A 1 103 ? -63.619 -19.421 90.014 1.00 92.25 103 GLU A O 1
ATOM 822 N N . ARG A 1 104 ? -64.011 -18.488 92.025 1.00 94.19 104 ARG A N 1
ATOM 823 C CA . ARG A 1 104 ? -63.296 -17.241 91.727 1.00 94.19 104 ARG A CA 1
ATOM 824 C C . ARG A 1 104 ? -61.829 -17.501 91.374 1.00 94.19 104 ARG A C 1
ATOM 826 O O . ARG A 1 104 ? -61.360 -16.992 90.364 1.00 94.19 104 ARG A O 1
ATOM 833 N N . ARG A 1 105 ? -61.114 -18.320 92.155 1.00 92.56 105 ARG A N 1
ATOM 834 C CA . ARG A 1 105 ? -59.706 -18.661 91.874 1.00 92.56 105 ARG A CA 1
ATOM 835 C C . ARG A 1 105 ? -59.545 -19.389 90.544 1.00 92.56 105 ARG A C 1
ATOM 837 O O . ARG A 1 105 ? -58.657 -19.053 89.771 1.00 92.56 105 ARG A O 1
ATOM 844 N N . HIS A 1 106 ? -60.412 -20.352 90.253 1.00 92.12 106 HIS A N 1
ATOM 845 C CA . HIS A 1 106 ? -60.365 -21.078 88.988 1.00 92.12 106 HIS A CA 1
ATOM 846 C C . HIS A 1 106 ? -60.670 -20.163 87.793 1.00 92.12 106 HIS A C 1
ATOM 848 O O . HIS A 1 106 ? -60.034 -20.274 86.745 1.00 92.12 106 HIS A O 1
ATOM 854 N N . GLN A 1 107 ? -61.609 -19.226 87.950 1.00 93.00 107 GLN A N 1
ATOM 855 C CA . GLN A 1 107 ? -61.901 -18.220 86.934 1.00 93.00 107 GLN A CA 1
ATOM 856 C C . GLN A 1 107 ? -60.693 -17.298 86.693 1.00 93.00 107 GLN A C 1
ATOM 858 O O . GLN A 1 107 ? -60.281 -17.126 85.547 1.00 93.00 107 GLN A O 1
ATOM 863 N N . GLU A 1 108 ? -60.062 -16.796 87.758 1.00 93.94 108 GLU A N 1
ATOM 864 C CA . GLU A 1 108 ? -58.835 -15.989 87.686 1.00 93.94 108 GLU A CA 1
ATOM 865 C C . GLU A 1 108 ? -57.675 -16.757 87.022 1.00 93.94 108 GLU A C 1
ATOM 867 O O . GLU A 1 108 ? -56.948 -16.208 86.192 1.00 93.94 108 GLU A O 1
ATOM 872 N N . GLU A 1 109 ? -57.502 -18.045 87.333 1.00 93.25 109 GLU A N 1
ATOM 873 C CA . GLU A 1 109 ? -56.485 -18.895 86.708 1.00 93.25 109 GLU A CA 1
ATOM 874 C C . GLU A 1 109 ? -56.756 -19.129 85.218 1.00 93.25 109 GLU A C 1
ATOM 876 O O . GLU A 1 109 ? -55.828 -19.040 84.411 1.00 93.25 109 GLU A O 1
ATOM 881 N N . ARG A 1 110 ? -58.013 -19.369 84.819 1.00 92.94 110 ARG A N 1
ATOM 882 C CA . ARG A 1 110 ? -58.391 -19.513 83.403 1.00 92.94 110 ARG A CA 1
ATOM 883 C C . ARG A 1 110 ? -58.132 -18.237 82.619 1.00 92.94 110 ARG A C 1
ATOM 885 O O . ARG A 1 110 ? -57.546 -18.306 81.540 1.00 92.94 110 ARG A O 1
ATOM 892 N N . GLU A 1 111 ? -58.524 -17.090 83.161 1.00 93.81 111 GLU A N 1
ATOM 893 C CA . GLU A 1 111 ? -58.272 -15.787 82.542 1.00 93.81 111 GLU A CA 1
ATOM 894 C C . GLU A 1 111 ? -56.769 -15.516 82.434 1.00 93.81 111 GLU A C 1
ATOM 896 O O . GLU A 1 111 ? -56.278 -15.135 81.371 1.00 93.81 111 GLU A O 1
ATOM 901 N N . LYS A 1 112 ? -55.997 -15.817 83.483 1.00 95.69 112 LYS A N 1
ATOM 902 C CA . LYS A 1 112 ? -54.534 -15.690 83.472 1.00 95.69 112 LYS A CA 1
ATOM 903 C C . LYS A 1 112 ? -53.873 -16.595 82.431 1.00 95.69 112 LYS A C 1
ATOM 905 O O . LYS A 1 112 ? -52.950 -16.153 81.743 1.00 95.69 112 LYS A O 1
ATOM 910 N N . LEU A 1 113 ? -54.316 -17.845 82.299 1.00 93.81 113 LEU A N 1
ATOM 911 C CA . LEU A 1 113 ? -53.805 -18.778 81.291 1.00 93.81 113 LEU A CA 1
ATOM 912 C C . LEU A 1 113 ? -54.155 -18.310 79.873 1.00 93.81 113 LEU A C 1
ATOM 914 O O . LEU A 1 113 ? -53.272 -18.285 79.017 1.00 93.81 113 LEU A O 1
ATOM 918 N N . GLN A 1 114 ? -55.395 -17.868 79.640 1.00 93.25 114 GLN A N 1
ATOM 919 C CA . GLN A 1 114 ? -55.825 -17.325 78.348 1.00 93.25 114 GLN A CA 1
ATOM 920 C C . GLN A 1 114 ? -55.039 -16.067 77.962 1.00 93.25 114 GLN A C 1
ATOM 922 O O . GLN A 1 114 ? -54.548 -15.973 76.837 1.00 93.25 114 GLN A O 1
ATOM 927 N N . LEU A 1 115 ? -54.851 -15.131 78.896 1.00 93.19 115 LEU A N 1
ATOM 928 C CA . LEU A 1 115 ? -54.034 -13.935 78.681 1.00 93.19 115 LEU A CA 1
ATOM 929 C C . LEU A 1 115 ? -52.566 -14.292 78.425 1.00 93.19 115 LEU A C 1
ATOM 931 O O . LEU A 1 115 ? -51.936 -13.712 77.540 1.00 93.19 115 LEU A O 1
ATOM 935 N N . SER A 1 116 ? -52.015 -15.272 79.148 1.00 94.50 116 SER A N 1
ATOM 936 C CA . SER A 1 116 ? -50.649 -15.756 78.922 1.00 94.50 116 SER A CA 1
ATOM 937 C C . SER A 1 116 ? -50.485 -16.361 77.528 1.00 94.50 116 SER A C 1
ATOM 939 O O . SER A 1 116 ? -49.500 -16.080 76.845 1.00 94.50 116 SER A O 1
ATOM 941 N N . GLU A 1 117 ? -51.446 -17.164 77.076 1.00 95.31 117 GLU A N 1
ATOM 942 C CA . GLU A 1 117 ? -51.400 -17.791 75.759 1.00 95.31 117 GLU A CA 1
ATOM 943 C C . GLU A 1 117 ? -51.563 -16.765 74.630 1.00 95.31 117 GLU A C 1
ATOM 945 O O . GLU A 1 117 ? -50.780 -16.774 73.677 1.00 95.31 117 GLU A O 1
ATOM 950 N N . GLN A 1 118 ? -52.507 -15.827 74.756 1.00 95.38 118 GLN A N 1
ATOM 951 C CA . GLN A 1 118 ? -52.645 -14.716 73.809 1.00 95.38 118 GLN A CA 1
ATOM 952 C C . GLN A 1 118 ? -51.382 -13.851 73.762 1.00 95.38 118 GLN A C 1
ATOM 954 O O . GLN A 1 118 ? -50.911 -13.517 72.676 1.00 95.38 118 GLN A O 1
ATOM 959 N N . SER A 1 119 ? -50.782 -13.550 74.917 1.00 94.69 119 SER A N 1
ATOM 960 C CA . SER A 1 119 ? -49.525 -12.803 74.998 1.00 94.69 119 SER A CA 1
ATOM 961 C C . SER A 1 119 ? -48.375 -13.537 74.299 1.00 94.69 119 SER A C 1
ATOM 963 O O . SER A 1 119 ? -47.630 -12.920 73.538 1.00 94.69 119 SER A O 1
ATOM 965 N N . LYS A 1 120 ? -48.257 -14.862 74.472 1.00 96.75 120 LYS A N 1
ATOM 966 C CA . LYS A 1 120 ? -47.256 -15.680 73.764 1.00 96.75 120 LYS A CA 1
ATOM 967 C C . LYS A 1 120 ? -47.463 -15.659 72.251 1.00 96.75 120 LYS A C 1
ATOM 969 O O . LYS A 1 120 ? -46.493 -15.469 71.522 1.00 96.75 120 LYS A O 1
ATOM 974 N N . ARG A 1 121 ? -48.705 -15.816 71.781 1.00 96.44 121 ARG A N 1
ATOM 975 C CA . ARG A 1 121 ? -49.038 -15.769 70.345 1.00 96.44 121 ARG A CA 1
ATOM 976 C C . ARG A 1 121 ? -48.725 -14.400 69.740 1.00 96.44 121 ARG A C 1
ATOM 978 O O . ARG A 1 121 ? -48.111 -14.334 68.680 1.00 96.44 121 ARG A O 1
ATOM 985 N N . LEU A 1 122 ? -49.081 -13.316 70.434 1.00 96.56 122 LEU A N 1
ATOM 986 C CA . LEU A 1 122 ? -48.733 -11.953 70.022 1.00 96.56 122 LEU A CA 1
ATOM 987 C C . LEU A 1 122 ? -47.219 -11.750 69.965 1.00 96.56 122 LEU A C 1
ATOM 989 O O . LEU A 1 122 ? -46.723 -11.169 69.006 1.00 96.56 122 LEU A O 1
ATOM 993 N N . LYS A 1 123 ? -46.478 -12.261 70.953 1.00 96.69 123 LYS A N 1
ATOM 994 C CA . LYS A 1 123 ? -45.018 -12.149 70.982 1.00 96.69 123 LYS A CA 1
ATOM 995 C C . LYS A 1 123 ? -44.358 -12.898 69.824 1.00 96.69 123 LYS A C 1
ATOM 997 O O . LYS A 1 123 ? -43.514 -12.329 69.150 1.00 96.69 123 LYS A O 1
ATOM 1002 N N . GLN A 1 124 ? -44.812 -14.1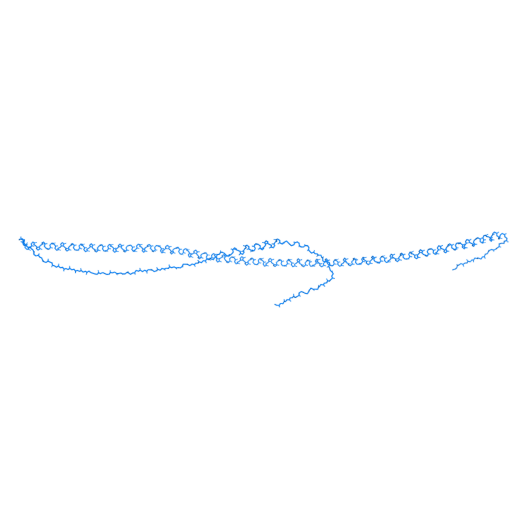12 69.521 1.00 97.44 124 GLN A N 1
ATOM 1003 C CA . GLN A 1 124 ? -44.336 -14.871 68.358 1.00 97.44 124 GLN A CA 1
ATOM 1004 C C . GLN A 1 124 ? -44.630 -14.158 67.032 1.00 97.44 124 GLN A C 1
ATOM 1006 O O . GLN A 1 124 ? -43.761 -14.090 66.166 1.00 97.44 124 GLN A O 1
ATOM 1011 N N . ALA A 1 125 ? -45.837 -13.605 66.875 1.00 96.81 125 ALA A N 1
ATOM 1012 C CA . ALA A 1 125 ? -46.192 -12.827 65.690 1.00 96.81 125 ALA A CA 1
ATOM 1013 C C . ALA A 1 125 ? -45.329 -11.560 65.566 1.00 96.81 125 ALA A C 1
ATOM 1015 O O . ALA A 1 125 ? -44.874 -11.234 64.472 1.00 96.81 125 ALA A O 1
ATOM 1016 N N . HIS A 1 126 ? -45.063 -10.882 66.685 1.00 97.06 126 HIS A N 1
ATOM 1017 C CA . HIS A 1 126 ? -44.196 -9.709 66.729 1.00 97.06 126 HIS A CA 1
ATOM 1018 C C . HIS A 1 126 ? -42.750 -10.046 66.347 1.00 97.06 126 HIS A C 1
ATOM 1020 O O . HIS A 1 126 ? -42.189 -9.388 65.476 1.00 97.06 126 HIS A O 1
ATOM 1026 N N . ASP A 1 127 ? -42.175 -11.105 66.922 1.00 97.25 127 ASP A N 1
ATOM 1027 C CA . ASP A 1 127 ? -40.809 -11.542 66.620 1.00 97.25 127 ASP A CA 1
ATOM 1028 C C . ASP A 1 127 ? -40.672 -11.964 65.143 1.00 97.25 127 ASP A C 1
ATOM 1030 O O . ASP A 1 127 ? -39.689 -11.622 64.483 1.00 97.25 127 ASP A O 1
ATOM 1034 N N . SER A 1 128 ? -41.679 -12.652 64.588 1.00 97.62 128 SER A N 1
ATOM 1035 C CA . SER A 1 128 ? -41.704 -13.036 63.170 1.00 97.62 128 SER A CA 1
ATOM 1036 C C . SER A 1 128 ? -41.814 -11.826 62.236 1.00 97.62 128 SER A C 1
ATOM 1038 O O . SER A 1 128 ? -41.071 -11.750 61.25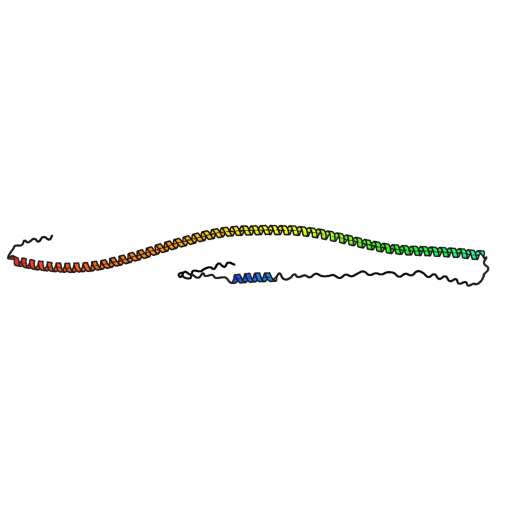7 1.00 97.62 128 SER A O 1
ATOM 1040 N N . ALA A 1 129 ? -42.675 -10.853 62.553 1.00 97.12 129 ALA A N 1
ATOM 1041 C CA . ALA A 1 129 ? -42.767 -9.602 61.803 1.00 97.12 129 ALA A CA 1
ATOM 1042 C C . ALA A 1 129 ? -41.446 -8.819 61.864 1.00 97.12 129 ALA A C 1
ATOM 1044 O O . ALA A 1 129 ? -40.959 -8.343 60.842 1.00 97.12 129 ALA A O 1
ATOM 1045 N N . GLN A 1 130 ? -40.804 -8.767 63.036 1.00 97.56 130 GLN A N 1
ATOM 1046 C CA . GLN A 1 130 ? -39.510 -8.109 63.201 1.00 97.56 130 GLN A CA 1
ATOM 1047 C C . GLN A 1 130 ? -38.414 -8.769 62.346 1.00 97.56 130 GLN A C 1
ATOM 1049 O O . GLN A 1 130 ? -37.581 -8.065 61.772 1.00 97.56 130 GLN A O 1
ATOM 1054 N N . GLN A 1 131 ? -38.407 -10.101 62.234 1.00 97.81 131 GLN A N 1
ATOM 1055 C CA . GLN A 1 131 ? -37.483 -10.828 61.356 1.00 97.81 131 GLN A CA 1
ATOM 1056 C C . GLN A 1 131 ? -37.743 -10.530 59.877 1.00 97.81 131 GLN A C 1
ATOM 1058 O O . GLN A 1 131 ? -36.798 -10.272 59.133 1.00 97.81 131 GLN A O 1
ATOM 1063 N N . GLN A 1 132 ? -39.008 -10.512 59.451 1.00 98.06 132 GLN A N 1
ATOM 1064 C CA . GLN A 1 132 ? -39.364 -10.143 58.079 1.00 98.06 132 GLN A CA 1
ATOM 1065 C C . GLN A 1 132 ? -38.944 -8.705 57.763 1.00 98.06 132 GLN A C 1
ATOM 1067 O O . GLN A 1 132 ? -38.335 -8.461 56.727 1.00 98.06 132 GLN A O 1
ATOM 1072 N N . ASP A 1 133 ? -39.156 -7.767 58.683 1.00 97.88 133 ASP A N 1
ATOM 1073 C CA . ASP A 1 133 ? -38.704 -6.384 58.536 1.00 97.88 133 ASP A CA 1
ATOM 1074 C C . ASP A 1 133 ? -37.175 -6.275 58.431 1.00 97.88 133 ASP A C 1
ATOM 1076 O O . ASP A 1 133 ? -36.655 -5.441 57.687 1.00 97.88 133 ASP A O 1
ATOM 1080 N N . GLN A 1 134 ? -36.427 -7.103 59.170 1.00 98.00 134 GLN A N 1
ATOM 1081 C CA . GLN A 1 134 ? -34.968 -7.182 59.035 1.00 98.00 134 GLN A CA 1
ATOM 1082 C C . GLN A 1 134 ? -34.571 -7.686 57.642 1.00 98.00 134 GLN A C 1
ATOM 1084 O O . GLN A 1 134 ? -33.757 -7.040 56.984 1.00 98.00 134 GLN A O 1
ATOM 1089 N N . GLN A 1 135 ? -35.203 -8.756 57.152 1.00 98.19 135 GLN A N 1
ATOM 1090 C CA . GLN A 1 135 ? -34.964 -9.287 55.806 1.00 98.19 135 GLN A CA 1
ATOM 1091 C C . GLN A 1 135 ? -35.307 -8.267 54.712 1.00 98.19 135 GLN A C 1
ATOM 1093 O O . GLN A 1 135 ? -34.533 -8.080 53.775 1.00 98.19 135 GLN A O 1
ATOM 1098 N N . ILE A 1 136 ? -36.432 -7.559 54.844 1.00 98.19 136 ILE A N 1
ATOM 1099 C CA . ILE A 1 136 ? -36.845 -6.505 53.909 1.00 98.19 136 ILE A CA 1
ATOM 1100 C C . ILE A 1 136 ? -35.798 -5.388 53.873 1.00 98.19 136 ILE A C 1
ATOM 1102 O O . ILE A 1 136 ? -35.400 -4.968 52.786 1.00 98.19 136 ILE A O 1
ATOM 1106 N N . ARG A 1 137 ? -35.299 -4.938 55.033 1.00 97.94 137 ARG A N 1
ATOM 1107 C CA . ARG A 1 137 ? -34.240 -3.916 55.101 1.00 97.94 137 ARG A CA 1
ATOM 1108 C C . ARG A 1 137 ? -32.942 -4.376 54.440 1.00 97.94 137 ARG A C 1
ATOM 1110 O O . ARG A 1 137 ? -32.312 -3.596 53.727 1.00 97.94 137 ARG A O 1
ATOM 1117 N N . GLU A 1 138 ? -32.536 -5.626 54.649 1.00 98.12 138 GLU A N 1
ATOM 1118 C CA . GLU A 1 138 ? -31.337 -6.185 54.013 1.00 98.12 138 GLU A CA 1
ATOM 1119 C C . GLU A 1 138 ? -31.480 -6.268 52.492 1.00 98.12 138 GLU A C 1
ATOM 1121 O O . GLU A 1 138 ? -30.575 -5.847 51.768 1.00 98.12 138 GLU A O 1
ATOM 1126 N N . LEU A 1 139 ? -32.632 -6.736 52.004 1.00 98.25 139 LEU A N 1
ATOM 1127 C CA . LEU A 1 139 ? -32.937 -6.788 50.576 1.00 98.25 139 LEU A CA 1
ATOM 1128 C C . LEU A 1 139 ? -32.965 -5.391 49.955 1.00 98.25 139 LEU A C 1
ATOM 1130 O O . LEU A 1 139 ? -32.357 -5.184 48.910 1.00 98.25 139 LEU A O 1
ATOM 1134 N N . GLN A 1 140 ? -33.596 -4.412 50.604 1.00 97.88 140 GLN A N 1
ATOM 1135 C CA . GLN A 1 140 ? -33.602 -3.021 50.140 1.00 97.88 140 GLN A CA 1
ATOM 1136 C C . GLN A 1 140 ? -32.188 -2.441 50.052 1.00 97.88 140 GLN A C 1
ATOM 1138 O O . GLN A 1 140 ? -31.854 -1.793 49.061 1.00 97.88 140 GLN A O 1
ATOM 1143 N N . ARG A 1 141 ? -31.328 -2.720 51.041 1.00 98.19 141 ARG A N 1
ATOM 1144 C CA . ARG A 1 141 ? -29.920 -2.300 51.015 1.00 98.19 141 ARG A CA 1
ATOM 1145 C C . ARG A 1 141 ? -29.165 -2.921 49.837 1.00 98.19 141 ARG A C 1
ATOM 1147 O O . ARG A 1 141 ? -28.422 -2.218 49.158 1.00 98.19 141 ARG A O 1
ATOM 1154 N N . LEU A 1 142 ? -29.350 -4.220 49.596 1.00 98.25 142 LEU A N 1
ATOM 1155 C CA . LEU A 1 142 ? -28.715 -4.925 48.478 1.00 98.25 142 LEU A CA 1
ATOM 1156 C C . LEU A 1 142 ? -29.218 -4.411 47.123 1.00 98.25 142 LEU A C 1
ATOM 1158 O O . LEU A 1 142 ? -28.406 -4.148 46.239 1.00 98.25 142 LEU A O 1
ATOM 1162 N N . MET A 1 143 ? -30.530 -4.214 46.972 1.00 97.62 143 MET A N 1
ATOM 1163 C CA . MET A 1 143 ? -31.116 -3.656 45.750 1.00 97.62 143 MET A CA 1
ATOM 1164 C C . MET A 1 143 ? -30.611 -2.239 45.475 1.00 97.62 143 MET A C 1
ATOM 1166 O O . MET A 1 143 ? -30.236 -1.957 44.343 1.00 97.62 143 MET A O 1
ATOM 1170 N N . GLY A 1 144 ? -30.531 -1.377 46.494 1.00 98.12 144 GLY A N 1
ATOM 1171 C CA . GLY A 1 144 ? -29.993 -0.023 46.341 1.00 98.12 144 GLY A CA 1
ATOM 1172 C C . GLY A 1 144 ? -28.519 -0.016 45.925 1.00 98.12 144 GLY A C 1
ATOM 1173 O O . GLY A 1 144 ? -28.134 0.742 45.038 1.00 98.12 144 GLY A O 1
ATOM 1174 N N . GLY A 1 145 ? -27.704 -0.911 46.499 1.00 98.31 145 GLY A N 1
ATOM 1175 C CA . GLY A 1 145 ? -26.310 -1.089 46.080 1.00 98.31 145 GLY A CA 1
ATOM 1176 C C . GLY A 1 145 ? -26.192 -1.527 44.617 1.00 98.31 145 GLY A C 1
ATOM 1177 O O . GLY A 1 145 ? -25.429 -0.938 43.857 1.00 98.31 145 GLY A O 1
ATOM 1178 N N . MET A 1 146 ? -27.003 -2.503 44.202 1.00 97.75 146 MET A N 1
ATOM 1179 C CA . MET A 1 146 ? -27.022 -2.987 42.820 1.00 97.75 146 MET A CA 1
ATOM 1180 C C . MET A 1 146 ? -27.551 -1.933 41.838 1.00 97.75 146 MET A C 1
ATOM 1182 O O . MET A 1 146 ? -27.061 -1.840 40.716 1.00 97.75 146 MET A O 1
ATOM 1186 N N . GLU A 1 147 ? -28.530 -1.118 42.234 1.00 98.12 147 GLU A N 1
ATOM 1187 C CA . GLU A 1 147 ? -29.041 -0.017 41.414 1.00 98.12 147 GLU A CA 1
ATOM 1188 C C . GLU A 1 147 ? -27.971 1.058 41.196 1.00 98.12 147 GLU A C 1
ATOM 1190 O O . GLU A 1 147 ? -27.750 1.476 40.056 1.00 98.12 147 GLU A O 1
ATOM 1195 N N . GLN A 1 148 ? -27.252 1.436 42.258 1.00 98.31 148 GLN A N 1
ATOM 1196 C CA . GLN A 1 148 ? -26.151 2.394 42.188 1.00 98.31 148 GLN A CA 1
ATOM 1197 C C . GLN A 1 148 ? -24.999 1.867 41.323 1.00 98.31 148 GLN A C 1
ATOM 1199 O O . GLN A 1 148 ? -24.544 2.565 40.415 1.00 98.31 148 GLN A O 1
ATOM 1204 N N . GLU A 1 149 ? -24.568 0.624 41.544 1.00 98.12 149 GLU A N 1
ATOM 1205 C CA . GLU A 1 149 ? -23.542 -0.025 40.723 1.00 98.12 149 GLU A CA 1
ATOM 1206 C C . GLU A 1 149 ? -23.990 -0.102 39.260 1.00 98.12 149 GLU A C 1
ATOM 1208 O O . GLU A 1 149 ? -23.250 0.282 38.358 1.00 98.12 149 GLU A O 1
ATOM 1213 N N . SER A 1 150 ? -25.241 -0.492 39.006 1.00 98.12 150 SER A N 1
ATOM 1214 C CA . SER A 1 150 ? -25.780 -0.556 37.649 1.00 98.12 150 SER A CA 1
ATOM 1215 C C . SER A 1 150 ? -25.837 0.821 36.981 1.00 98.12 150 SER A C 1
ATOM 1217 O O . SER A 1 150 ? -25.536 0.924 35.792 1.00 98.12 150 SER A O 1
ATOM 1219 N N . SER A 1 151 ? -26.176 1.893 37.708 1.00 98.19 151 SER A N 1
ATOM 1220 C CA . SER A 1 151 ? -26.099 3.258 37.166 1.00 98.19 151 SER A CA 1
ATOM 1221 C C . SER A 1 151 ? -24.670 3.698 36.863 1.00 98.19 151 SER A C 1
ATOM 1223 O O . SER A 1 151 ? -24.431 4.233 35.784 1.00 98.19 151 SER A O 1
ATOM 1225 N N . SER A 1 152 ? -23.723 3.399 37.753 1.00 98.38 152 SER A N 1
ATOM 1226 C CA . SER A 1 152 ? -22.313 3.743 37.575 1.00 98.38 152 SER A CA 1
ATOM 1227 C C . SER A 1 152 ? -21.711 3.008 36.377 1.00 98.38 152 SER A C 1
ATOM 1229 O O . SER A 1 152 ? -21.053 3.623 35.541 1.00 98.38 152 SER A O 1
ATOM 1231 N N . LEU A 1 153 ? -22.013 1.716 36.222 1.00 98.50 153 LEU A N 1
ATOM 1232 C CA . LEU A 1 153 ? -21.579 0.929 35.069 1.00 98.50 153 LEU A CA 1
ATOM 1233 C C . LEU A 1 153 ? -22.185 1.443 33.759 1.00 98.50 153 LEU A C 1
ATOM 1235 O O . LEU A 1 153 ? -21.489 1.485 32.747 1.00 98.50 153 LEU A O 1
ATOM 1239 N N . ARG A 1 154 ? -23.461 1.853 33.755 1.00 98.38 154 ARG A N 1
ATOM 1240 C CA . ARG A 1 154 ? -24.082 2.463 32.566 1.00 98.38 154 ARG A CA 1
ATOM 1241 C C . ARG A 1 154 ? -23.409 3.778 32.186 1.00 98.38 154 ARG A C 1
ATOM 1243 O O . ARG A 1 154 ? -23.168 4.000 31.005 1.00 98.38 154 ARG A O 1
ATOM 1250 N N . GLU A 1 155 ? -23.084 4.625 33.156 1.00 98.56 155 GLU A N 1
ATOM 1251 C CA . GLU A 1 155 ? -22.357 5.871 32.904 1.00 98.56 155 GLU A CA 1
ATOM 1252 C C . GLU A 1 155 ? -20.953 5.599 32.347 1.00 98.56 155 GLU A C 1
ATOM 1254 O O . GLU A 1 155 ? -20.573 6.163 31.321 1.00 98.56 155 GLU A O 1
ATOM 1259 N N . GLU A 1 156 ? -20.205 4.670 32.948 1.00 98.56 156 GLU A N 1
ATOM 1260 C CA . GLU A 1 156 ? -18.899 4.264 32.425 1.00 98.56 156 GLU A CA 1
ATOM 1261 C C . GLU A 1 156 ? -18.979 3.703 31.004 1.00 98.56 156 GLU A C 1
ATOM 1263 O O . GLU A 1 156 ? -18.106 4.000 30.184 1.00 98.56 156 GLU A O 1
ATOM 1268 N N . LEU A 1 157 ? -20.005 2.903 30.700 1.00 98.44 157 LEU A N 1
ATOM 1269 C CA . LEU A 1 157 ? -20.236 2.387 29.352 1.00 98.44 157 LEU A CA 1
ATOM 1270 C C . LEU A 1 157 ? -20.456 3.526 28.361 1.00 98.44 157 LEU A C 1
ATOM 1272 O O . LEU A 1 157 ? -19.756 3.566 27.355 1.00 98.44 157 LEU A O 1
ATOM 1276 N N . LEU A 1 158 ? -21.322 4.492 28.676 1.00 98.44 158 LEU A N 1
ATOM 1277 C CA . LEU A 1 158 ? -21.557 5.655 27.815 1.00 98.44 158 LEU A CA 1
ATOM 1278 C C . LEU A 1 158 ? -20.277 6.470 27.585 1.00 98.44 158 LEU A C 1
ATOM 1280 O O . LEU A 1 158 ? -19.987 6.879 26.461 1.00 98.44 158 LEU A O 1
ATOM 1284 N N . ILE A 1 159 ? -19.460 6.667 28.624 1.00 98.44 159 ILE A N 1
ATOM 1285 C CA . ILE A 1 159 ? -18.169 7.359 28.497 1.00 98.44 159 ILE A CA 1
ATOM 1286 C C . ILE A 1 159 ? -17.218 6.574 27.585 1.00 98.44 159 ILE A C 1
ATOM 1288 O O . ILE A 1 159 ? -16.507 7.163 26.767 1.00 98.44 159 ILE A O 1
ATOM 1292 N N . ARG A 1 160 ? -17.157 5.247 27.733 1.00 98.06 160 ARG A N 1
ATOM 1293 C CA . ARG A 1 160 ? -16.304 4.391 26.898 1.00 98.06 160 ARG A CA 1
ATOM 1294 C C . ARG A 1 160 ? -16.792 4.363 25.451 1.00 98.06 160 ARG A C 1
ATOM 1296 O O . ARG A 1 160 ? -15.960 4.473 24.559 1.00 98.06 160 ARG A O 1
ATOM 1303 N N . GLU A 1 161 ? -18.097 4.286 25.214 1.00 98.06 161 GLU A N 1
ATOM 1304 C CA . GLU A 1 161 ? -18.704 4.367 23.880 1.00 98.06 161 GLU A CA 1
ATOM 1305 C C . GLU A 1 161 ? -18.382 5.702 23.202 1.00 98.06 161 GLU A C 1
ATOM 1307 O O . GLU A 1 161 ? -17.900 5.710 22.071 1.00 98.06 161 GLU A O 1
ATOM 1312 N N . ALA A 1 162 ? -18.522 6.824 23.912 1.00 98.12 162 ALA A N 1
ATOM 1313 C CA . ALA A 1 162 ? -18.152 8.139 23.390 1.00 98.12 162 ALA A CA 1
ATOM 1314 C C . ALA A 1 162 ? -16.659 8.224 23.022 1.00 98.12 162 ALA A C 1
ATOM 1316 O O . ALA A 1 162 ? -16.303 8.746 21.966 1.00 98.12 162 ALA A O 1
ATOM 1317 N N . LYS A 1 163 ? -15.772 7.663 23.854 1.00 98.19 163 LYS A N 1
ATOM 1318 C CA . LYS A 1 163 ? -14.331 7.585 23.552 1.00 98.19 163 LYS A CA 1
ATOM 1319 C C . LYS A 1 163 ? -14.042 6.709 22.335 1.00 98.19 163 LYS A C 1
ATOM 1321 O O . LYS A 1 163 ? -13.164 7.044 21.547 1.00 98.19 163 LYS A O 1
ATOM 1326 N N . LEU A 1 164 ? -14.748 5.589 22.183 1.00 98.06 164 LEU A N 1
ATOM 1327 C CA . LEU A 1 164 ? -14.595 4.713 21.022 1.00 98.06 164 LEU A CA 1
ATOM 1328 C C . LEU A 1 164 ? -15.009 5.424 19.733 1.00 98.06 164 LEU A C 1
ATOM 1330 O O . LEU A 1 164 ? -14.267 5.342 18.758 1.00 98.06 164 LEU A O 1
ATOM 1334 N N . LEU A 1 165 ? -16.117 6.169 19.751 1.00 97.75 165 LEU A N 1
ATOM 1335 C CA . LEU A 1 165 ? -16.552 6.978 18.609 1.00 97.75 165 LEU A CA 1
ATOM 1336 C C . LEU A 1 165 ? -15.507 8.039 18.238 1.00 97.75 165 LEU A C 1
ATOM 1338 O O . LEU A 1 165 ? -15.106 8.120 17.083 1.00 97.75 165 LEU A O 1
ATOM 1342 N N . GLN A 1 166 ? -14.966 8.769 19.219 1.00 97.88 166 GLN A N 1
ATOM 1343 C CA . GLN A 1 166 ? -13.894 9.744 18.969 1.00 97.88 166 GLN A CA 1
ATOM 1344 C C . GLN A 1 166 ? -12.637 9.102 18.364 1.00 97.88 166 GLN A C 1
ATOM 1346 O O . GLN A 1 166 ? -12.017 9.657 17.459 1.00 97.88 166 GLN A O 1
ATOM 1351 N N . LEU A 1 167 ? -12.239 7.923 18.850 1.00 97.50 167 LEU A N 1
ATOM 1352 C CA . LEU A 1 167 ? -11.098 7.196 18.292 1.00 97.50 167 LEU A CA 1
ATOM 1353 C C . LEU A 1 167 ? -11.371 6.700 16.867 1.00 97.50 167 LEU A C 1
ATOM 1355 O O . LEU A 1 167 ? -10.442 6.667 16.060 1.00 97.50 167 LEU A O 1
ATOM 1359 N N . GLN A 1 168 ? -12.611 6.317 16.554 1.00 97.38 168 GLN A N 1
ATOM 1360 C CA . GLN A 1 168 ? -13.010 5.949 15.196 1.00 97.38 168 GLN A CA 1
ATOM 1361 C C . GLN A 1 168 ? -12.930 7.150 14.250 1.00 97.38 168 GLN A C 1
ATOM 1363 O O . GLN A 1 168 ? -12.280 7.035 13.217 1.00 97.38 168 GLN A O 1
ATOM 1368 N N . GLU A 1 169 ? -13.467 8.307 14.637 1.00 96.94 169 GLU A N 1
ATOM 1369 C CA . GLU A 1 169 ? -13.386 9.541 13.841 1.00 96.94 169 GLU A CA 1
ATOM 1370 C C . GLU A 1 169 ? -11.931 9.954 13.568 1.00 96.94 169 GLU A C 1
ATOM 1372 O O . GLU A 1 169 ? -11.553 10.226 12.430 1.00 96.94 169 GLU A O 1
ATOM 1377 N N . LEU A 1 170 ? -11.069 9.934 14.592 1.00 97.12 170 LEU A N 1
ATOM 1378 C CA . LEU A 1 170 ? -9.644 10.245 14.424 1.00 97.12 170 LEU A CA 1
ATOM 1379 C C . LEU A 1 170 ? -8.928 9.248 13.509 1.00 97.12 170 LEU A C 1
ATOM 1381 O O . LEU A 1 170 ? -8.009 9.623 12.778 1.00 97.12 170 LEU A O 1
ATOM 1385 N N . LYS A 1 171 ? -9.319 7.971 13.561 1.00 96.88 171 LYS A N 1
ATOM 1386 C CA . LYS A 1 171 ? -8.770 6.941 12.681 1.00 96.88 171 LYS A CA 1
ATOM 1387 C C . LYS A 1 171 ? -9.193 7.182 11.233 1.00 96.88 171 LYS A C 1
ATOM 1389 O O . LYS A 1 171 ? -8.334 7.117 10.359 1.00 96.88 171 LYS A O 1
ATOM 1394 N N . GLU A 1 172 ? -10.467 7.477 10.992 1.00 96.25 172 GLU A N 1
ATOM 1395 C CA . GLU A 1 172 ? -10.991 7.788 9.658 1.00 96.25 172 GLU A CA 1
ATOM 1396 C C . GLU A 1 172 ? -10.318 9.034 9.071 1.00 96.25 172 GLU A C 1
ATOM 1398 O O . GLU A 1 172 ? -9.851 8.997 7.935 1.00 96.25 172 GLU A O 1
ATOM 1403 N N . GLU A 1 173 ? -10.153 10.097 9.861 1.00 95.69 173 GLU A N 1
ATOM 1404 C CA . GLU A 1 173 ? -9.439 11.310 9.440 1.00 95.69 173 GLU A CA 1
ATOM 1405 C C . GLU A 1 173 ? -7.963 11.018 9.112 1.00 95.69 173 GLU A C 1
ATOM 1407 O O . GLU A 1 173 ? -7.426 11.473 8.099 1.00 95.69 173 GLU A O 1
ATOM 1412 N N . ALA A 1 174 ? -7.288 10.207 9.933 1.00 95.12 174 ALA A N 1
ATOM 1413 C CA . ALA A 1 174 ? -5.906 9.807 9.680 1.00 95.12 174 ALA A CA 1
ATOM 1414 C C . ALA A 1 174 ? -5.767 8.938 8.417 1.00 95.12 174 ALA A C 1
ATOM 1416 O O . ALA A 1 174 ? -4.776 9.061 7.689 1.00 95.12 174 ALA A O 1
ATOM 1417 N N . GLU A 1 175 ? -6.734 8.058 8.151 1.00 95.94 175 GLU A N 1
ATOM 1418 C CA . GLU A 1 175 ? -6.789 7.238 6.940 1.00 95.94 175 GLU A CA 1
ATOM 1419 C C . GLU A 1 175 ? -7.065 8.094 5.699 1.00 95.94 175 GLU A C 1
ATOM 1421 O O . GLU A 1 175 ? -6.315 7.986 4.728 1.00 95.94 175 GLU A O 1
ATOM 1426 N N . ALA A 1 176 ? -8.031 9.014 5.756 1.00 94.75 176 ALA A N 1
ATOM 1427 C CA . ALA A 1 176 ? -8.334 9.952 4.676 1.00 94.75 176 ALA A CA 1
ATOM 1428 C C . ALA A 1 176 ? -7.140 10.868 4.357 1.00 94.75 176 ALA A C 1
ATOM 1430 O O . ALA A 1 176 ? -6.774 11.060 3.193 1.00 94.75 176 ALA A O 1
ATOM 1431 N N . SER A 1 177 ? -6.470 11.389 5.389 1.00 95.38 177 SER A N 1
ATOM 1432 C CA . SER A 1 177 ? -5.254 12.191 5.238 1.00 95.38 177 SER A CA 1
ATOM 1433 C C . SER A 1 177 ? -4.125 11.382 4.592 1.00 95.38 177 SER A C 1
ATOM 1435 O O . SER A 1 177 ? -3.493 11.834 3.631 1.00 95.38 177 SER A O 1
ATOM 1437 N N . ARG A 1 178 ? -3.910 10.138 5.041 1.00 95.06 178 ARG A N 1
ATOM 1438 C CA . ARG A 1 178 ? -2.920 9.231 4.442 1.00 95.06 178 ARG A CA 1
ATOM 1439 C C . ARG A 1 178 ? -3.246 8.918 2.987 1.00 95.06 178 ARG A C 1
ATOM 1441 O O . ARG A 1 178 ? -2.333 8.910 2.164 1.00 95.06 178 ARG A O 1
ATOM 1448 N N . GLU A 1 179 ? -4.507 8.661 2.666 1.00 94.94 179 GLU A N 1
ATOM 1449 C CA . GLU A 1 179 ? -4.947 8.372 1.304 1.00 94.94 179 GLU A CA 1
ATOM 1450 C C . GLU A 1 179 ? -4.751 9.583 0.385 1.00 94.94 179 GLU A C 1
ATOM 1452 O O . GLU A 1 179 ? -4.209 9.433 -0.710 1.00 94.94 179 GLU A O 1
ATOM 1457 N N . SER A 1 180 ? -5.072 10.793 0.848 1.00 95.56 180 SER A N 1
ATOM 1458 C CA . SER A 1 180 ? -4.809 12.043 0.123 1.00 95.56 180 SER A CA 1
ATOM 1459 C C . SER A 1 180 ? -3.315 12.239 -0.175 1.00 95.56 180 SER A C 1
ATOM 1461 O O . SER A 1 180 ? -2.913 12.476 -1.323 1.00 95.56 180 SER A O 1
ATOM 1463 N N . VAL A 1 181 ? -2.456 12.056 0.834 1.00 95.88 181 VAL A N 1
ATOM 1464 C CA . VAL A 1 181 ? -0.993 12.124 0.670 1.00 95.88 181 VAL A CA 1
ATOM 1465 C C . VAL A 1 181 ? -0.495 11.040 -0.289 1.00 95.88 181 VAL A C 1
ATOM 1467 O O . VAL A 1 181 ? 0.325 11.304 -1.167 1.00 95.88 181 VAL A O 1
ATOM 1470 N N . TRP A 1 182 ? -1.014 9.820 -0.176 1.00 96.31 182 TRP A N 1
ATOM 1471 C CA . TRP A 1 182 ? -0.642 8.728 -1.067 1.00 96.31 182 TRP A CA 1
ATOM 1472 C C . TRP A 1 182 ? -1.059 9.007 -2.519 1.00 96.31 182 TRP A C 1
ATOM 1474 O O . TRP A 1 182 ? -0.251 8.835 -3.432 1.00 96.31 182 TRP A O 1
ATOM 1484 N N . CYS A 1 183 ? -2.276 9.510 -2.747 1.00 95.06 183 CYS A N 1
ATOM 1485 C CA . CYS A 1 183 ? -2.782 9.865 -4.074 1.00 95.06 183 CYS A CA 1
ATOM 1486 C C . CYS A 1 183 ? -1.948 10.971 -4.728 1.00 95.06 183 CYS A C 1
ATOM 1488 O O . CYS A 1 183 ? -1.627 10.889 -5.915 1.00 95.06 183 CYS A O 1
ATOM 1490 N N . THR A 1 184 ? -1.570 11.997 -3.962 1.00 95.88 184 THR A N 1
ATOM 1491 C CA . THR A 1 184 ? -0.739 13.100 -4.466 1.00 95.88 184 THR A CA 1
ATOM 1492 C C . THR A 1 184 ? 0.671 12.635 -4.823 1.00 95.88 184 THR A C 1
ATOM 1494 O O . THR A 1 184 ? 1.130 12.923 -5.931 1.00 95.88 184 THR A O 1
ATOM 1497 N N . LEU A 1 185 ? 1.327 11.859 -3.954 1.00 95.62 185 LEU A N 1
ATOM 1498 C CA . LEU A 1 185 ? 2.659 11.309 -4.218 1.00 95.62 185 LEU A CA 1
ATOM 1499 C C . LEU A 1 185 ? 2.649 10.358 -5.419 1.00 95.62 185 LEU A C 1
ATOM 1501 O O . LEU A 1 185 ? 3.482 10.476 -6.317 1.00 95.62 185 LEU A O 1
ATOM 1505 N N . ASN A 1 186 ? 1.677 9.448 -5.479 1.00 94.75 186 ASN A N 1
ATOM 1506 C CA . ASN A 1 186 ? 1.542 8.525 -6.600 1.00 94.75 186 ASN A CA 1
ATOM 1507 C C . ASN A 1 186 ? 1.256 9.279 -7.912 1.00 94.75 186 ASN A C 1
ATOM 1509 O O . ASN A 1 186 ? 1.810 8.954 -8.961 1.00 94.75 186 ASN A O 1
ATOM 1513 N N . GLY A 1 187 ? 0.453 10.345 -7.852 1.00 95.94 187 GLY A N 1
ATOM 1514 C CA . GLY A 1 187 ? 0.217 11.243 -8.979 1.00 95.94 187 GLY A CA 1
ATOM 1515 C C . GLY A 1 187 ? 1.487 11.953 -9.459 1.00 95.94 187 GLY A C 1
ATOM 1516 O O . GLY A 1 187 ? 1.718 12.034 -10.666 1.00 95.94 187 GLY A O 1
ATOM 1517 N N . GLN A 1 188 ? 2.331 12.445 -8.548 1.00 96.44 188 GLN A N 1
ATOM 1518 C CA . GLN A 1 188 ? 3.630 13.043 -8.886 1.00 96.44 188 GLN A CA 1
ATOM 1519 C C . GLN A 1 188 ? 4.567 12.016 -9.526 1.00 96.44 188 GLN A C 1
ATOM 1521 O O . GLN A 1 188 ? 5.071 12.247 -10.625 1.00 96.44 188 GLN A O 1
ATOM 1526 N N . MET A 1 189 ? 4.714 10.846 -8.903 1.00 94.62 189 MET A N 1
ATOM 1527 C CA . MET A 1 189 ? 5.552 9.764 -9.418 1.00 94.62 189 MET A CA 1
ATOM 1528 C C . MET A 1 189 ? 5.088 9.297 -10.805 1.00 94.62 189 MET A C 1
ATOM 1530 O O . MET A 1 189 ? 5.904 9.073 -11.698 1.00 94.62 189 MET A O 1
ATOM 1534 N N . SER A 1 190 ? 3.775 9.193 -11.024 1.00 96.56 190 SER A N 1
ATOM 1535 C CA . SER A 1 190 ? 3.195 8.848 -12.324 1.00 96.56 190 SER A CA 1
ATOM 1536 C C . SER A 1 190 ? 3.518 9.898 -13.396 1.00 96.56 190 SER A C 1
ATOM 1538 O O . SER A 1 190 ? 3.928 9.537 -14.502 1.00 96.56 190 SER A O 1
ATOM 1540 N N . LYS A 1 191 ? 3.416 11.195 -13.063 1.00 97.75 191 LYS A N 1
ATOM 1541 C CA . LYS A 1 191 ? 3.790 12.298 -13.967 1.00 97.75 191 LYS A CA 1
ATOM 1542 C C . LYS A 1 191 ? 5.270 12.247 -14.341 1.00 97.75 191 LYS A C 1
ATOM 1544 O O . LYS A 1 191 ? 5.601 12.333 -15.520 1.00 97.75 191 LYS A O 1
ATOM 1549 N N . GLU A 1 192 ? 6.157 12.066 -13.367 1.00 97.62 192 GLU A N 1
ATOM 1550 C CA . GLU A 1 192 ? 7.597 11.938 -13.619 1.00 97.62 192 GLU A CA 1
ATOM 1551 C C . GLU A 1 192 ? 7.913 10.721 -14.494 1.00 97.62 192 GLU A C 1
ATOM 1553 O O . GLU A 1 192 ? 8.701 10.814 -15.437 1.00 97.62 192 GLU A O 1
ATOM 1558 N N . ASN A 1 193 ? 7.245 9.591 -14.246 1.00 97.94 193 ASN A N 1
ATOM 1559 C CA . ASN A 1 193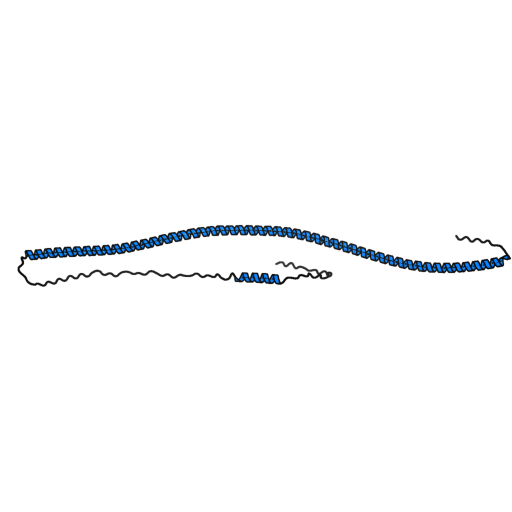 ? 7.398 8.391 -15.061 1.00 97.94 193 ASN A CA 1
ATOM 1560 C C . ASN A 1 193 ? 6.957 8.633 -16.514 1.00 97.94 193 ASN A C 1
ATOM 1562 O O . ASN A 1 193 ? 7.643 8.203 -17.441 1.00 97.94 193 ASN A O 1
ATOM 1566 N N . ALA A 1 194 ? 5.852 9.355 -16.727 1.00 97.88 194 ALA A N 1
ATOM 1567 C CA . ALA A 1 194 ? 5.385 9.726 -18.062 1.00 97.88 194 ALA A CA 1
ATOM 1568 C C . ALA A 1 194 ? 6.406 10.611 -18.799 1.00 97.88 194 ALA A C 1
ATOM 1570 O O . ALA A 1 194 ? 6.745 10.319 -19.946 1.00 97.88 194 ALA A O 1
ATOM 1571 N N . ILE A 1 195 ? 6.974 11.613 -18.119 1.00 98.00 195 ILE A N 1
ATOM 1572 C CA . ILE A 1 195 ? 8.018 12.487 -18.679 1.00 98.00 195 ILE A CA 1
ATOM 1573 C C . ILE A 1 195 ? 9.264 11.679 -19.062 1.00 98.00 195 ILE A C 1
ATOM 1575 O O . ILE A 1 195 ? 9.848 11.879 -20.127 1.00 98.00 195 ILE A O 1
ATOM 1579 N N . LEU A 1 196 ? 9.699 10.750 -18.208 1.00 98.19 196 LEU A N 1
ATOM 1580 C CA . LEU A 1 196 ? 10.857 9.905 -18.507 1.00 98.19 196 LEU A CA 1
ATOM 1581 C C . LEU A 1 196 ? 10.594 8.974 -19.693 1.00 98.19 196 LEU A C 1
ATOM 1583 O O . LEU A 1 196 ? 11.472 8.806 -20.538 1.00 98.19 196 LEU A O 1
ATOM 1587 N N . ARG A 1 197 ? 9.388 8.408 -19.801 1.00 98.50 197 ARG A N 1
ATOM 1588 C CA . ARG A 1 197 ? 8.988 7.594 -20.959 1.00 98.50 197 ARG A CA 1
ATOM 1589 C C . ARG A 1 197 ? 9.005 8.396 -22.252 1.00 98.50 197 ARG A C 1
ATOM 1591 O O . ARG A 1 197 ? 9.503 7.896 -23.256 1.00 98.50 197 ARG A O 1
ATOM 1598 N N . GLU A 1 198 ? 8.519 9.631 -22.221 1.00 98.38 198 GLU A N 1
ATOM 1599 C CA . GLU A 1 198 ? 8.571 10.534 -23.371 1.00 98.38 198 GLU A CA 1
ATOM 1600 C C . GLU A 1 198 ? 10.018 10.844 -23.776 1.00 98.38 198 GLU A C 1
ATOM 1602 O O . GLU A 1 198 ? 10.366 10.737 -24.950 1.00 98.38 198 GLU A O 1
ATOM 1607 N N . LYS A 1 199 ? 10.901 11.125 -22.808 1.00 98.56 199 LYS A N 1
ATOM 1608 C CA . LYS A 1 199 ? 12.334 11.330 -23.077 1.00 98.56 199 LYS A CA 1
ATOM 1609 C C . LYS A 1 199 ? 12.982 10.101 -23.708 1.00 98.56 199 LYS A C 1
ATOM 1611 O O . LYS A 1 199 ? 13.722 10.244 -24.676 1.00 98.56 199 LYS A O 1
ATOM 1616 N N . ILE A 1 200 ? 12.696 8.905 -23.191 1.00 98.06 200 ILE A N 1
ATOM 1617 C CA . ILE A 1 200 ? 13.184 7.649 -23.779 1.00 98.06 200 ILE A CA 1
ATOM 1618 C C . ILE A 1 200 ? 12.695 7.523 -25.224 1.00 98.06 200 ILE A C 1
ATOM 1620 O O . ILE A 1 200 ? 13.485 7.192 -26.105 1.00 98.06 200 ILE A O 1
ATOM 1624 N N . HIS A 1 201 ? 11.422 7.830 -25.479 1.00 98.50 201 HIS A N 1
ATOM 1625 C CA . HIS A 1 201 ? 10.857 7.749 -26.821 1.00 98.50 201 HIS A CA 1
ATOM 1626 C C . HIS A 1 201 ? 11.513 8.744 -27.790 1.00 98.50 201 HIS A C 1
ATOM 1628 O O . HIS A 1 201 ? 11.926 8.356 -28.880 1.00 98.50 201 HIS A O 1
ATOM 1634 N N . HIS A 1 202 ? 11.709 9.994 -27.366 1.00 98.50 202 HIS A N 1
ATOM 1635 C CA . HIS A 1 202 ? 12.384 11.010 -28.171 1.00 98.50 202 HIS A CA 1
ATOM 1636 C C . HIS A 1 202 ? 13.840 10.635 -28.492 1.00 98.50 202 HIS A C 1
ATOM 1638 O O . HIS A 1 202 ? 14.299 10.798 -29.625 1.00 98.50 202 HIS A O 1
ATOM 1644 N N . LEU A 1 203 ? 14.572 10.098 -27.509 1.00 98.62 203 LEU A N 1
ATOM 1645 C CA . LEU A 1 203 ? 15.935 9.605 -27.715 1.00 98.62 203 LEU A CA 1
ATOM 1646 C C . LEU A 1 203 ? 15.973 8.432 -28.710 1.00 98.62 203 LEU A C 1
ATOM 1648 O O . LEU A 1 203 ? 16.860 8.391 -29.562 1.00 98.62 203 LEU A O 1
ATOM 1652 N N . ASP A 1 204 ? 15.014 7.507 -28.638 1.00 98.56 204 ASP A N 1
ATOM 1653 C CA . ASP A 1 204 ? 14.901 6.377 -29.569 1.00 98.56 204 ASP A CA 1
ATOM 1654 C C . ASP A 1 204 ? 14.639 6.849 -31.011 1.00 98.56 204 ASP A C 1
ATOM 1656 O O . ASP A 1 204 ? 15.266 6.369 -31.960 1.00 98.56 204 ASP A O 1
ATOM 1660 N N . ASP A 1 205 ? 13.791 7.860 -31.195 1.00 98.69 205 ASP A N 1
ATOM 1661 C CA . ASP A 1 205 ? 13.542 8.451 -32.512 1.00 98.69 205 ASP A CA 1
ATOM 1662 C C . ASP A 1 205 ? 14.776 9.163 -33.077 1.00 98.69 205 ASP A C 1
ATOM 1664 O O . ASP A 1 205 ? 15.106 9.005 -34.261 1.00 98.69 205 ASP A O 1
ATOM 1668 N N . MET A 1 206 ? 15.517 9.890 -32.232 1.00 98.69 206 MET A N 1
ATOM 1669 C CA . MET A 1 206 ? 16.798 10.475 -32.629 1.00 98.69 206 MET A CA 1
ATOM 1670 C C . MET A 1 206 ? 17.801 9.395 -33.033 1.00 98.69 206 MET A C 1
ATOM 1672 O O . MET A 1 206 ? 18.443 9.519 -34.079 1.00 98.69 206 MET A O 1
ATOM 1676 N N . LEU A 1 207 ? 17.898 8.304 -32.271 1.00 98.62 207 LEU A N 1
ATOM 1677 C CA . LEU A 1 207 ? 18.774 7.183 -32.594 1.00 98.62 207 LEU A CA 1
ATOM 1678 C C . LEU A 1 207 ? 18.399 6.552 -33.943 1.00 98.62 207 LEU A C 1
ATOM 1680 O O . LEU A 1 207 ? 19.269 6.354 -34.794 1.00 98.62 207 LEU A O 1
ATOM 1684 N N . LYS A 1 208 ? 17.110 6.296 -34.190 1.00 98.56 208 LYS A N 1
ATOM 1685 C CA . LYS A 1 208 ? 16.623 5.759 -35.473 1.00 98.56 208 LYS A CA 1
ATOM 1686 C C . LYS A 1 208 ? 16.916 6.697 -36.641 1.00 98.56 208 LYS A C 1
ATOM 1688 O O . LYS A 1 208 ? 17.280 6.225 -37.722 1.00 98.56 208 LYS A O 1
ATOM 1693 N N . SER A 1 209 ? 16.779 8.009 -36.441 1.00 98.50 209 SER A N 1
ATOM 1694 C CA . SER A 1 209 ? 17.120 9.018 -37.447 1.00 98.50 209 SER A CA 1
ATOM 1695 C C . SER A 1 209 ? 18.611 8.982 -37.792 1.00 98.50 209 SER A C 1
ATOM 1697 O O . SER A 1 209 ? 18.970 8.871 -38.968 1.00 98.50 209 SER A O 1
ATOM 1699 N N . GLN A 1 210 ? 19.485 8.949 -36.780 1.00 98.62 210 GLN A N 1
ATOM 1700 C CA . GLN A 1 210 ? 20.933 8.833 -36.990 1.00 98.62 210 GLN A CA 1
ATOM 1701 C C . GLN A 1 210 ? 21.306 7.527 -37.696 1.00 98.62 210 GLN A C 1
ATOM 1703 O O . GLN A 1 210 ? 22.068 7.536 -38.661 1.00 98.62 210 GLN A O 1
ATOM 1708 N N . GLN A 1 211 ? 20.709 6.402 -37.296 1.00 98.56 211 GLN A N 1
ATOM 1709 C CA . GLN A 1 211 ? 20.915 5.121 -37.973 1.00 98.56 211 GLN A CA 1
ATOM 1710 C C . GLN A 1 211 ? 20.472 5.157 -39.443 1.00 98.56 211 GLN A C 1
ATOM 1712 O O . GLN A 1 211 ? 21.133 4.575 -40.302 1.00 98.56 211 GLN A O 1
ATOM 1717 N N . ARG A 1 212 ? 19.359 5.835 -39.759 1.00 98.62 212 ARG A N 1
ATOM 1718 C CA . ARG A 1 212 ? 18.896 6.010 -41.144 1.00 98.62 212 ARG A CA 1
ATOM 1719 C C . ARG A 1 212 ? 19.885 6.849 -41.954 1.00 98.62 212 ARG A C 1
ATOM 1721 O O . ARG A 1 212 ? 20.204 6.461 -43.074 1.00 98.62 212 ARG A O 1
ATOM 1728 N N . LYS A 1 213 ? 20.416 7.928 -41.375 1.00 98.62 213 LYS A N 1
ATOM 1729 C CA . LYS A 1 213 ? 21.439 8.769 -42.011 1.00 98.62 213 LYS A CA 1
ATOM 1730 C C . LYS A 1 213 ? 22.731 7.995 -42.277 1.00 98.62 213 LYS A C 1
ATOM 1732 O O . LYS A 1 213 ? 23.268 8.075 -43.376 1.00 98.62 213 LYS A O 1
ATOM 1737 N N . LEU A 1 214 ? 23.194 7.194 -41.315 1.00 98.69 214 LEU A N 1
ATOM 1738 C CA . LEU A 1 214 ? 24.364 6.330 -41.501 1.00 98.69 214 LEU A CA 1
ATOM 1739 C C . LEU A 1 214 ? 24.149 5.313 -42.626 1.00 98.69 214 LEU A C 1
ATOM 1741 O O . LEU A 1 214 ? 25.028 5.154 -43.466 1.00 98.69 214 LEU A O 1
ATOM 1745 N N . ARG A 1 215 ? 22.971 4.675 -42.698 1.00 98.56 215 ARG A N 1
ATOM 1746 C CA . ARG A 1 215 ? 22.628 3.775 -43.813 1.00 98.56 215 ARG A CA 1
ATOM 1747 C C . ARG A 1 215 ? 22.699 4.485 -45.167 1.00 98.56 215 ARG A C 1
ATOM 1749 O O . ARG A 1 215 ? 23.328 3.963 -46.078 1.00 98.56 215 ARG A O 1
ATOM 1756 N N . GLN A 1 216 ? 22.133 5.688 -45.270 1.00 98.50 216 GLN A N 1
ATOM 1757 C CA . GLN A 1 216 ? 22.204 6.495 -46.493 1.00 98.50 216 GLN A CA 1
ATOM 1758 C C . GLN A 1 216 ? 23.649 6.871 -46.852 1.00 98.50 216 GLN A C 1
ATOM 1760 O O . GLN A 1 216 ? 24.033 6.789 -48.013 1.00 98.50 216 GLN A O 1
ATOM 1765 N N . MET A 1 217 ? 24.479 7.247 -45.874 1.00 98.69 217 MET A N 1
ATOM 1766 C CA . MET A 1 217 ? 25.893 7.551 -46.120 1.00 98.69 217 MET A CA 1
ATOM 1767 C C . MET A 1 217 ? 26.673 6.327 -46.614 1.00 98.69 217 MET A C 1
ATOM 1769 O O . MET A 1 217 ? 27.486 6.457 -47.525 1.00 98.69 217 MET A O 1
ATOM 1773 N N . ILE A 1 218 ? 26.412 5.143 -46.050 1.00 98.19 218 ILE A N 1
ATOM 1774 C CA . ILE A 1 218 ? 27.020 3.885 -46.509 1.00 98.19 218 ILE A CA 1
ATOM 1775 C C . ILE A 1 218 ? 26.631 3.609 -47.965 1.00 98.19 218 ILE A C 1
ATOM 1777 O O . ILE A 1 218 ? 27.503 3.302 -48.773 1.00 98.19 218 ILE A O 1
ATOM 1781 N N . GLU A 1 219 ? 25.356 3.773 -48.314 1.00 98.44 219 GLU A N 1
ATOM 1782 C CA . GLU A 1 219 ? 24.862 3.587 -49.681 1.00 98.44 219 GLU A CA 1
ATOM 1783 C C . GLU A 1 219 ? 25.518 4.568 -50.669 1.00 98.44 219 GLU A C 1
ATOM 1785 O O . GLU A 1 219 ? 26.013 4.163 -51.720 1.00 98.44 219 GLU A O 1
ATOM 1790 N N . GLN A 1 220 ? 25.624 5.851 -50.305 1.00 98.44 220 GLN A N 1
ATOM 1791 C CA . GLN A 1 220 ? 26.313 6.859 -51.121 1.00 98.44 220 GLN A CA 1
ATOM 1792 C C . GLN A 1 220 ? 27.797 6.518 -51.337 1.00 98.44 220 GLN A C 1
ATOM 1794 O O . GLN A 1 220 ? 28.305 6.629 -52.455 1.00 98.44 220 GLN A O 1
ATOM 1799 N N . LEU A 1 221 ? 28.495 6.057 -50.293 1.00 98.50 221 LEU A N 1
ATOM 1800 C CA . LEU A 1 221 ? 29.894 5.633 -50.395 1.00 98.50 221 LEU A CA 1
ATOM 1801 C C . LEU A 1 221 ? 30.062 4.391 -51.276 1.00 98.50 221 LEU A C 1
ATOM 1803 O O . LEU A 1 221 ? 31.007 4.324 -52.062 1.00 98.50 221 LEU A O 1
ATOM 1807 N N . GLN A 1 222 ? 29.153 3.421 -51.177 1.00 98.31 222 GLN A N 1
ATOM 1808 C CA . GLN A 1 222 ? 29.167 2.228 -52.024 1.00 98.31 222 GLN A CA 1
ATOM 1809 C C . GLN A 1 222 ? 28.948 2.581 -53.499 1.00 98.31 222 GLN A C 1
ATOM 1811 O O . GLN A 1 222 ? 29.704 2.110 -54.349 1.00 98.31 222 GLN A O 1
ATOM 1816 N N . ASN A 1 223 ? 27.994 3.468 -53.798 1.00 98.31 223 ASN A N 1
ATOM 1817 C CA . ASN A 1 223 ? 27.751 3.959 -55.156 1.00 98.31 223 ASN A CA 1
ATOM 1818 C C . ASN A 1 223 ? 28.981 4.675 -55.728 1.00 98.31 223 ASN A C 1
ATOM 1820 O O . ASN A 1 223 ? 29.421 4.362 -56.832 1.00 98.31 223 ASN A O 1
ATOM 1824 N N . SER A 1 224 ? 29.584 5.587 -54.957 1.00 98.44 224 SER A N 1
ATOM 1825 C CA . SER A 1 224 ? 30.810 6.288 -55.357 1.00 98.44 224 SER A CA 1
ATOM 1826 C C . SER A 1 224 ? 31.969 5.319 -55.617 1.00 98.44 224 SER A C 1
ATOM 1828 O O . SER A 1 224 ? 32.634 5.403 -56.648 1.00 98.44 224 SER A O 1
ATOM 1830 N N . ARG A 1 225 ? 32.163 4.324 -54.740 1.00 98.44 225 ARG A N 1
ATOM 1831 C CA . ARG A 1 225 ? 33.179 3.280 -54.926 1.00 98.44 225 ARG A CA 1
ATOM 1832 C C . ARG A 1 225 ? 32.975 2.507 -56.229 1.00 98.44 225 ARG A C 1
ATOM 1834 O O . ARG A 1 225 ? 33.952 2.278 -56.935 1.00 98.44 225 ARG A O 1
ATOM 1841 N N . MET A 1 226 ? 31.740 2.115 -56.554 1.00 98.25 226 MET A N 1
ATOM 1842 C CA . MET A 1 226 ? 31.452 1.427 -57.818 1.00 98.25 226 MET A CA 1
ATOM 1843 C C . MET A 1 226 ? 31.743 2.315 -59.032 1.00 98.25 226 MET A C 1
ATOM 1845 O O . MET A 1 226 ? 32.321 1.843 -60.007 1.00 98.25 226 MET A O 1
ATOM 1849 N N . LEU A 1 227 ? 31.397 3.604 -58.963 1.00 98.38 227 LEU A N 1
ATOM 1850 C CA . LEU A 1 227 ? 31.684 4.559 -60.035 1.00 98.38 227 LEU A CA 1
ATOM 1851 C C . LEU A 1 227 ? 33.187 4.738 -60.262 1.00 98.38 227 LEU A C 1
ATOM 1853 O O . LEU A 1 227 ? 33.621 4.746 -61.409 1.00 98.38 227 LEU A O 1
ATOM 1857 N N . ILE A 1 228 ? 33.980 4.852 -59.194 1.00 98.12 228 ILE A N 1
ATOM 1858 C CA . ILE A 1 228 ? 35.443 4.945 -59.300 1.00 98.12 228 ILE A CA 1
ATOM 1859 C C . ILE A 1 228 ? 36.002 3.680 -59.953 1.00 98.12 228 ILE A C 1
ATOM 1861 O O . ILE A 1 228 ? 36.748 3.783 -60.917 1.00 98.12 228 ILE A O 1
ATOM 1865 N N . GLN A 1 229 ? 35.568 2.497 -59.508 1.00 98.25 229 GLN A N 1
ATOM 1866 C CA . GLN A 1 229 ? 36.004 1.230 -60.102 1.00 98.25 229 GLN A CA 1
ATOM 1867 C C . GLN A 1 229 ? 35.682 1.134 -61.597 1.00 98.25 229 GLN A C 1
ATOM 1869 O O . GLN A 1 229 ? 36.477 0.593 -62.359 1.00 98.25 229 GLN A O 1
ATOM 1874 N N . GLU A 1 230 ? 34.534 1.657 -62.027 1.00 98.19 230 GLU A N 1
ATOM 1875 C CA . GLU A 1 230 ? 34.184 1.714 -63.446 1.00 98.19 230 GLU A CA 1
ATOM 1876 C C . GLU A 1 230 ? 35.088 2.681 -64.219 1.00 98.19 230 GLU A C 1
ATOM 1878 O O . GLU A 1 230 ? 35.560 2.360 -65.307 1.00 98.19 230 GLU A O 1
ATOM 1883 N N . ARG A 1 231 ? 35.398 3.849 -63.644 1.00 98.25 231 ARG A N 1
ATOM 1884 C CA . ARG A 1 231 ? 36.342 4.797 -64.253 1.00 98.25 231 ARG A CA 1
ATOM 1885 C C . ARG A 1 231 ? 37.757 4.231 -64.336 1.00 98.25 231 ARG A C 1
ATOM 1887 O O . ARG A 1 231 ? 38.390 4.415 -65.368 1.00 98.25 231 ARG A O 1
ATOM 1894 N N . ASP A 1 232 ? 38.211 3.489 -63.331 1.00 98.44 232 ASP A N 1
ATOM 1895 C CA . ASP A 1 232 ? 39.520 2.826 -63.339 1.00 98.44 232 ASP A CA 1
ATOM 1896 C C . ASP A 1 232 ? 39.628 1.768 -64.446 1.00 98.44 232 ASP A C 1
ATOM 1898 O O . ASP A 1 232 ? 40.696 1.598 -65.030 1.00 98.44 232 ASP A O 1
ATOM 1902 N N . ARG A 1 233 ? 38.533 1.064 -64.772 1.00 98.31 233 ARG A N 1
ATOM 1903 C CA . ARG A 1 233 ? 38.497 0.143 -65.925 1.00 98.31 233 ARG A CA 1
ATOM 1904 C C . ARG A 1 233 ? 38.684 0.898 -67.234 1.00 98.31 233 ARG A C 1
ATOM 1906 O O . ARG A 1 233 ? 39.540 0.530 -68.024 1.00 98.31 233 ARG A O 1
ATOM 1913 N N . VAL A 1 234 ? 37.946 1.994 -67.420 1.00 98.38 234 VAL A N 1
ATOM 1914 C CA . VAL A 1 234 ? 38.075 2.833 -68.621 1.00 98.38 234 VAL A CA 1
ATOM 1915 C C . VAL A 1 234 ? 39.482 3.418 -68.747 1.00 98.38 234 VAL A C 1
ATOM 1917 O O . VAL A 1 234 ? 40.011 3.481 -69.853 1.00 98.38 234 VAL A O 1
ATOM 1920 N N . ILE A 1 235 ? 40.098 3.838 -67.637 1.00 98.44 235 ILE A N 1
ATOM 1921 C CA . ILE A 1 235 ? 41.484 4.319 -67.638 1.00 98.44 235 ILE A CA 1
ATOM 1922 C C . ILE A 1 235 ? 42.419 3.218 -68.144 1.00 98.44 235 ILE A C 1
ATOM 1924 O O . ILE A 1 235 ? 43.166 3.474 -69.081 1.00 98.44 235 ILE A O 1
ATOM 1928 N N . LYS A 1 236 ? 42.318 1.991 -67.618 1.00 98.25 236 LYS A N 1
ATOM 1929 C CA . LYS A 1 236 ? 43.139 0.857 -68.076 1.00 98.25 236 LYS A CA 1
ATOM 1930 C C . LYS A 1 236 ? 42.945 0.545 -69.558 1.00 98.25 236 LYS A C 1
ATOM 1932 O O . LYS A 1 236 ? 43.925 0.405 -70.279 1.00 98.25 236 LYS A O 1
ATOM 1937 N N . ASP A 1 237 ? 41.702 0.518 -70.036 1.00 98.06 237 ASP A N 1
ATOM 1938 C CA . ASP A 1 237 ? 41.412 0.286 -71.457 1.00 98.06 237 ASP A CA 1
ATOM 1939 C C . ASP A 1 237 ? 42.044 1.367 -72.356 1.00 98.06 237 ASP A C 1
ATOM 1941 O O . ASP A 1 237 ? 42.463 1.100 -73.485 1.00 98.06 237 ASP A O 1
ATOM 1945 N N . LEU A 1 238 ? 42.087 2.617 -71.884 1.00 98.25 238 LEU A N 1
ATOM 1946 C CA . LEU A 1 238 ? 42.743 3.716 -72.590 1.00 98.25 238 LEU A CA 1
ATOM 1947 C C . LEU A 1 238 ? 44.270 3.616 -72.510 1.00 98.25 238 LEU A C 1
ATOM 1949 O O . LEU A 1 238 ? 44.925 3.853 -73.521 1.00 98.25 238 LEU A O 1
ATOM 1953 N N . GLU A 1 239 ? 44.830 3.239 -71.362 1.00 98.12 239 GLU A N 1
ATOM 1954 C CA . GLU A 1 239 ? 46.267 2.993 -71.187 1.00 98.12 239 GLU A CA 1
ATOM 1955 C C . GLU A 1 239 ? 46.763 1.897 -72.140 1.00 98.12 239 GLU A C 1
ATOM 1957 O O . GLU A 1 239 ? 47.776 2.084 -72.811 1.00 98.12 239 GLU A O 1
ATOM 1962 N N . GLU A 1 240 ? 46.021 0.795 -72.280 1.00 97.62 240 GLU A N 1
ATOM 1963 C CA . GLU A 1 240 ? 46.337 -0.281 -73.228 1.00 97.62 240 GLU A CA 1
ATOM 1964 C C . GLU A 1 240 ? 46.326 0.211 -74.682 1.00 97.62 240 GLU A C 1
ATOM 1966 O O . GLU A 1 240 ? 47.233 -0.101 -75.458 1.00 97.62 240 GLU A O 1
ATOM 1971 N N . LYS A 1 241 ? 45.334 1.030 -75.058 1.00 98.12 241 LYS A N 1
ATOM 1972 C CA . LYS A 1 241 ? 45.268 1.639 -76.398 1.00 98.12 241 LYS A CA 1
ATOM 1973 C C . LYS A 1 241 ? 46.425 2.596 -76.652 1.00 98.12 241 LYS A C 1
ATOM 1975 O O . LYS A 1 241 ? 46.973 2.593 -77.751 1.00 98.12 241 LYS A O 1
ATOM 1980 N N . VAL A 1 242 ? 46.794 3.408 -75.662 1.00 98.38 242 VAL A N 1
ATOM 1981 C CA . VAL A 1 242 ? 47.946 4.310 -75.762 1.00 98.38 242 VAL A CA 1
ATOM 1982 C C . VAL A 1 242 ? 49.224 3.498 -75.937 1.00 98.38 242 VAL A C 1
ATOM 1984 O O . VAL A 1 242 ? 49.946 3.746 -76.894 1.00 98.38 242 VAL A O 1
ATOM 1987 N N . ALA A 1 243 ? 49.456 2.474 -75.114 1.00 98.06 243 ALA A N 1
ATOM 1988 C CA . ALA A 1 243 ? 50.631 1.612 -75.228 1.00 98.06 243 ALA A CA 1
ATOM 1989 C C . ALA A 1 243 ? 50.716 0.908 -76.596 1.00 98.06 243 ALA A C 1
ATOM 1991 O O . ALA A 1 243 ? 51.793 0.826 -77.190 1.00 98.06 243 ALA A O 1
ATOM 1992 N N . PHE A 1 244 ? 49.582 0.437 -77.130 1.00 98.06 244 PHE A N 1
ATOM 1993 C CA . PHE A 1 244 ? 49.510 -0.142 -78.473 1.00 98.06 244 PHE A CA 1
ATOM 1994 C C . PHE A 1 244 ? 49.911 0.872 -79.555 1.00 98.06 244 PHE A C 1
ATOM 1996 O O . PHE A 1 244 ? 50.785 0.591 -80.377 1.00 98.06 244 PHE A O 1
ATOM 2003 N N . LEU A 1 245 ? 49.316 2.069 -79.527 1.00 98.06 245 LEU A N 1
ATOM 2004 C CA . LEU A 1 245 ? 49.616 3.135 -80.485 1.00 98.06 245 LEU A CA 1
ATOM 2005 C C . LEU A 1 245 ? 51.058 3.642 -80.355 1.00 98.06 245 LEU A C 1
ATOM 2007 O O . LEU A 1 245 ? 51.692 3.963 -81.356 1.00 98.06 245 LEU A O 1
ATOM 2011 N N . GLU A 1 246 ? 51.605 3.708 -79.143 1.00 97.44 246 GLU A N 1
ATOM 2012 C CA . GLU A 1 246 ? 53.000 4.078 -78.900 1.00 97.44 246 GLU A CA 1
ATOM 2013 C C . GLU A 1 246 ? 53.970 3.059 -79.502 1.00 97.44 246 GLU A C 1
ATOM 2015 O O . GLU A 1 246 ? 54.966 3.459 -80.114 1.00 97.44 246 GLU A O 1
ATOM 2020 N N . ALA A 1 247 ? 53.672 1.762 -79.378 1.00 97.44 247 ALA A N 1
ATOM 2021 C CA . ALA A 1 247 ? 54.464 0.692 -79.977 1.00 97.44 247 ALA A CA 1
ATOM 2022 C C . ALA A 1 247 ? 54.420 0.738 -81.512 1.00 97.44 247 ALA A C 1
ATOM 2024 O O . ALA A 1 247 ? 55.469 0.658 -82.150 1.00 97.44 247 ALA A O 1
ATOM 2025 N N . GLU A 1 248 ? 53.239 0.938 -82.102 1.00 97.00 248 GLU A N 1
ATOM 2026 C CA . GLU A 1 248 ? 53.078 1.118 -83.550 1.00 97.00 248 GLU A CA 1
ATOM 2027 C C . GLU A 1 248 ? 53.838 2.359 -84.043 1.00 97.00 248 GLU A C 1
ATOM 2029 O O . GLU A 1 248 ? 54.606 2.302 -85.004 1.00 97.00 248 GLU A O 1
ATOM 2034 N N . ASN A 1 249 ? 53.703 3.486 -83.342 1.00 97.25 249 ASN A N 1
ATOM 2035 C CA . ASN A 1 249 ? 54.397 4.721 -83.695 1.00 97.25 249 ASN A CA 1
ATOM 2036 C C . ASN A 1 249 ? 55.921 4.574 -83.564 1.00 97.25 249 ASN A C 1
ATOM 2038 O O . ASN A 1 249 ? 56.677 5.086 -84.388 1.00 97.25 249 ASN A O 1
ATOM 2042 N N . LYS A 1 250 ? 56.396 3.843 -82.551 1.00 97.00 250 LYS A N 1
ATOM 2043 C CA . LYS A 1 250 ? 57.812 3.489 -82.424 1.00 97.00 250 LYS A CA 1
ATOM 2044 C C . LYS A 1 250 ? 58.276 2.608 -83.585 1.00 97.00 250 LYS A C 1
ATOM 2046 O O . LYS A 1 250 ? 59.286 2.934 -84.188 1.00 97.00 250 LYS A O 1
ATOM 2051 N N . GLN A 1 251 ? 57.523 1.571 -83.952 1.00 96.25 251 GLN A N 1
ATOM 2052 C CA . GLN A 1 251 ? 57.855 0.713 -85.092 1.00 96.25 251 GLN A CA 1
ATOM 2053 C C . GLN A 1 251 ? 57.970 1.516 -86.394 1.00 96.25 251 GLN A C 1
ATOM 2055 O O . GLN A 1 251 ? 58.925 1.329 -87.143 1.00 96.25 251 GLN A O 1
ATOM 2060 N N . MET A 1 252 ? 57.024 2.421 -86.661 1.00 95.94 252 MET A N 1
ATOM 2061 C CA . MET A 1 252 ? 57.077 3.288 -87.843 1.00 95.94 252 MET A CA 1
ATOM 2062 C C . MET A 1 252 ? 58.295 4.220 -87.823 1.00 95.94 252 MET A C 1
ATOM 2064 O O . MET A 1 252 ? 58.918 4.432 -88.863 1.00 95.94 252 MET A O 1
ATOM 2068 N N . ARG A 1 253 ? 58.657 4.765 -86.653 1.00 94.69 253 ARG A N 1
ATOM 2069 C CA . ARG A 1 253 ? 59.877 5.571 -86.481 1.00 94.69 253 ARG A CA 1
ATOM 2070 C C . ARG A 1 253 ? 61.138 4.747 -86.729 1.00 94.69 253 ARG A C 1
ATOM 2072 O O . ARG A 1 253 ? 61.947 5.149 -87.553 1.00 94.69 253 ARG A O 1
ATOM 2079 N N . ASP A 1 254 ? 61.239 3.564 -86.130 1.00 94.94 254 ASP A N 1
ATOM 2080 C CA . ASP A 1 254 ? 62.368 2.649 -86.326 1.00 94.94 254 ASP A CA 1
ATOM 2081 C C . ASP A 1 254 ? 62.509 2.244 -87.815 1.00 94.94 254 ASP A C 1
ATOM 2083 O O . ASP A 1 254 ? 63.618 2.162 -88.345 1.00 94.94 254 ASP A O 1
ATOM 2087 N N . GLN A 1 255 ? 61.391 2.040 -88.530 1.00 94.75 255 GLN A N 1
ATOM 2088 C CA . GLN A 1 255 ? 61.379 1.793 -89.982 1.00 94.75 255 GLN A CA 1
ATOM 2089 C C . GLN A 1 255 ? 61.868 3.001 -90.790 1.00 94.75 255 GLN A C 1
ATOM 2091 O O . GLN A 1 255 ? 62.645 2.837 -91.733 1.00 94.75 255 GLN A O 1
ATOM 2096 N N . MET A 1 256 ? 61.407 4.204 -90.444 1.00 93.50 256 MET A N 1
ATOM 2097 C CA . MET A 1 256 ? 61.838 5.444 -91.088 1.00 93.50 256 MET A CA 1
ATOM 2098 C C . MET A 1 256 ? 63.340 5.669 -90.892 1.00 93.50 256 MET A C 1
ATOM 2100 O O . MET A 1 256 ? 64.040 5.938 -91.866 1.00 93.50 256 MET A O 1
ATOM 2104 N N . ASP A 1 257 ? 63.838 5.497 -89.669 1.00 92.06 257 ASP A N 1
ATOM 2105 C CA . ASP A 1 257 ? 65.252 5.654 -89.332 1.00 92.06 257 ASP A CA 1
ATOM 2106 C C . ASP A 1 257 ? 66.120 4.632 -90.077 1.00 92.06 257 ASP A C 1
ATOM 2108 O O . ASP A 1 257 ? 67.149 5.001 -90.640 1.00 92.06 257 ASP A O 1
ATOM 2112 N N . TYR A 1 258 ? 65.676 3.374 -90.195 1.00 91.62 258 TYR A N 1
ATOM 2113 C CA . TYR A 1 258 ? 66.366 2.361 -91.002 1.00 91.62 258 TYR A CA 1
ATOM 2114 C C . TYR A 1 258 ? 66.471 2.754 -92.485 1.00 91.62 258 TYR A C 1
ATOM 2116 O O . TYR A 1 258 ? 67.534 2.607 -93.094 1.00 91.62 258 TYR A O 1
ATOM 2124 N N . LEU A 1 259 ? 65.388 3.275 -93.077 1.00 89.94 259 LEU A N 1
ATOM 2125 C CA . LEU A 1 259 ? 65.397 3.757 -94.463 1.00 89.94 259 LEU A CA 1
ATOM 2126 C C . LEU A 1 259 ? 66.306 4.981 -94.632 1.00 89.94 259 LEU A C 1
ATOM 2128 O O . LEU A 1 259 ? 67.045 5.051 -95.612 1.00 89.94 259 LEU A O 1
ATOM 2132 N N . LEU A 1 260 ? 66.283 5.920 -93.683 1.00 86.62 260 LEU A N 1
ATOM 2133 C CA . LEU A 1 260 ? 67.135 7.110 -93.694 1.00 86.62 260 LEU A CA 1
ATOM 2134 C C . LEU A 1 260 ? 68.619 6.765 -93.512 1.00 86.62 260 LEU A C 1
ATOM 2136 O O . LEU A 1 260 ? 69.457 7.349 -94.196 1.00 86.62 260 LEU A O 1
ATOM 2140 N N . ASP A 1 261 ? 68.967 5.803 -92.660 1.00 79.94 261 ASP A N 1
ATOM 2141 C CA . ASP A 1 261 ? 70.350 5.337 -92.496 1.00 79.94 261 ASP A CA 1
ATOM 2142 C C . ASP A 1 261 ? 70.830 4.508 -93.696 1.00 79.94 261 ASP A C 1
ATOM 2144 O O . ASP A 1 261 ? 71.977 4.658 -94.133 1.00 79.94 261 ASP A O 1
ATOM 2148 N N . GLY A 1 262 ? 69.952 3.703 -94.306 1.00 70.00 262 GLY A N 1
ATOM 2149 C CA . GLY A 1 262 ? 70.196 3.074 -95.609 1.00 70.00 262 GLY A CA 1
ATOM 2150 C C . GLY A 1 262 ? 70.419 4.112 -96.716 1.00 70.00 262 GLY A C 1
ATOM 2151 O O . GLY A 1 262 ? 71.298 3.962 -97.566 1.00 70.00 262 GLY A O 1
ATOM 2152 N N . GLN A 1 263 ? 69.681 5.223 -96.666 1.00 62.09 263 GLN A N 1
ATOM 2153 C CA . GLN A 1 263 ? 69.861 6.340 -97.581 1.00 62.09 263 GLN A CA 1
ATOM 2154 C C . GLN A 1 263 ? 71.139 7.123 -97.279 1.00 62.09 263 GLN A C 1
ATOM 2156 O O . GLN A 1 263 ? 71.819 7.467 -98.225 1.00 62.09 263 GLN A O 1
ATOM 2161 N N . ARG A 1 264 ? 71.562 7.323 -96.023 1.00 56.22 264 ARG A N 1
ATOM 2162 C CA . ARG A 1 264 ? 72.863 7.938 -95.670 1.00 56.22 264 ARG A CA 1
ATOM 2163 C C . ARG A 1 264 ? 74.061 7.088 -96.081 1.00 56.22 264 ARG A C 1
ATOM 2165 O O . ARG A 1 264 ? 75.056 7.635 -96.550 1.00 56.22 264 ARG A O 1
ATOM 2172 N N . SER A 1 265 ? 73.953 5.766 -95.974 1.00 54.62 265 SER A N 1
ATOM 2173 C CA . SER A 1 265 ? 74.977 4.836 -96.466 1.00 54.62 265 SER A CA 1
ATOM 2174 C C . SER A 1 265 ? 74.987 4.720 -98.002 1.00 54.62 265 SER A C 1
ATOM 2176 O O . SER A 1 265 ? 76.054 4.519 -98.580 1.00 54.62 265 SER A O 1
ATOM 2178 N N . SER A 1 266 ? 73.858 4.978 -98.679 1.00 50.31 266 SER A N 1
ATOM 2179 C CA . SER A 1 266 ? 73.780 5.200 -100.137 1.00 50.31 266 SER A CA 1
ATOM 2180 C C . SER A 1 266 ? 74.156 6.635 -100.571 1.00 50.31 266 SER A C 1
ATOM 2182 O O . SER A 1 266 ? 74.588 6.846 -101.704 1.00 50.31 266 SER A O 1
ATOM 2184 N N . SER A 1 267 ? 74.019 7.626 -99.685 1.00 46.31 267 SER A N 1
ATOM 2185 C CA . SER A 1 267 ? 74.261 9.063 -99.899 1.00 46.31 267 SER A CA 1
ATOM 2186 C C . SER A 1 267 ? 75.686 9.495 -99.565 1.00 46.31 267 SER A C 1
ATOM 2188 O O . SER A 1 267 ? 76.004 10.675 -99.696 1.00 46.31 267 SER A O 1
ATOM 2190 N N . HIS A 1 268 ? 76.607 8.553 -99.339 1.00 48.41 268 HIS A N 1
ATOM 2191 C CA . HIS A 1 268 ? 78.020 8.803 -99.652 1.00 48.41 268 HIS A CA 1
ATOM 2192 C C . HIS A 1 268 ? 78.254 9.136 -101.144 1.00 48.41 268 HIS A C 1
ATOM 2194 O O . HIS A 1 268 ? 79.386 9.420 -101.528 1.00 48.41 268 HIS A O 1
ATOM 2200 N N . LEU A 1 269 ? 77.194 9.180 -101.967 1.00 50.09 269 LEU A N 1
ATOM 2201 C CA . LEU A 1 269 ? 77.200 9.737 -103.317 1.00 50.09 269 LEU A CA 1
ATOM 2202 C C . LEU A 1 269 ? 76.283 10.954 -103.566 1.00 50.09 269 LEU A C 1
ATOM 2204 O O . LEU A 1 269 ? 76.224 11.363 -104.719 1.00 50.09 269 LEU A O 1
ATOM 2208 N N . LEU A 1 270 ? 75.617 11.579 -102.577 1.00 43.12 270 LEU A N 1
ATOM 2209 C CA . LEU A 1 270 ? 74.941 12.885 -102.777 1.00 43.12 270 LEU A CA 1
ATOM 2210 C C . LEU A 1 270 ? 74.435 13.520 -101.461 1.00 43.12 270 LEU A C 1
ATOM 2212 O O . LEU A 1 270 ? 73.570 12.926 -100.810 1.00 43.12 270 LEU A O 1
ATOM 2216 N N . PRO A 1 271 ? 74.878 14.741 -101.096 1.00 47.91 271 PRO A N 1
ATOM 2217 C CA . PRO A 1 271 ? 74.236 15.545 -100.066 1.00 47.91 271 PRO A CA 1
ATOM 2218 C C . PRO A 1 271 ? 73.274 16.562 -100.700 1.00 47.91 271 PRO A C 1
ATOM 2220 O O . PRO A 1 271 ? 73.687 17.330 -101.561 1.00 47.91 271 PRO A O 1
ATOM 2223 N N . ASP A 1 272 ? 72.019 16.598 -100.250 1.00 41.59 272 ASP A N 1
ATOM 2224 C CA . ASP A 1 272 ? 71.453 17.837 -99.696 1.00 41.59 272 ASP A CA 1
ATOM 2225 C C . ASP A 1 272 ? 70.111 17.573 -98.994 1.00 41.59 272 ASP A C 1
ATOM 2227 O O . ASP A 1 272 ? 69.158 17.040 -99.565 1.00 41.59 272 ASP A O 1
ATOM 2231 N N . HIS A 1 273 ? 70.036 17.960 -97.725 1.00 51.78 273 HIS A N 1
ATOM 2232 C CA . HIS A 1 273 ? 68.817 18.002 -96.925 1.00 51.78 273 HIS A CA 1
ATOM 2233 C C . HIS A 1 273 ? 68.577 19.453 -96.537 1.00 51.78 273 HIS A C 1
ATOM 2235 O O . HIS A 1 273 ? 69.517 20.098 -96.091 1.00 51.78 273 HIS A O 1
ATOM 2241 N N . ASN A 1 274 ? 67.325 19.917 -96.614 1.00 45.88 274 ASN A N 1
ATOM 2242 C CA . ASN A 1 274 ? 66.709 20.775 -95.591 1.00 45.88 274 ASN A CA 1
ATOM 2243 C C . ASN A 1 274 ? 65.221 21.004 -95.907 1.00 45.88 274 ASN A C 1
ATOM 2245 O O . ASN A 1 274 ? 64.866 21.880 -96.690 1.00 45.88 274 ASN A O 1
ATOM 2249 N N . ALA A 1 275 ? 64.337 20.245 -95.257 1.00 52.09 275 ALA A N 1
ATOM 2250 C CA . ALA A 1 275 ? 62.923 20.592 -95.138 1.00 52.09 275 ALA A CA 1
ATOM 2251 C C . ALA A 1 275 ? 62.514 20.464 -93.666 1.00 52.09 275 ALA A C 1
ATOM 2253 O O . ALA A 1 275 ? 62.347 19.371 -93.131 1.00 52.09 275 ALA A O 1
ATOM 2254 N N . GLN A 1 276 ? 62.417 21.611 -93.001 1.00 49.75 276 GLN A N 1
ATOM 2255 C CA . GLN A 1 276 ? 61.997 21.748 -91.614 1.00 49.75 276 GLN A CA 1
ATOM 2256 C C . GLN A 1 276 ? 60.466 21.801 -91.570 1.00 49.75 276 GLN A C 1
ATOM 2258 O O . GLN A 1 276 ? 59.865 22.749 -92.071 1.00 49.75 276 GLN A O 1
ATOM 2263 N N . ILE A 1 277 ? 59.828 20.781 -90.992 1.00 51.66 277 ILE A N 1
ATOM 2264 C CA . ILE A 1 277 ? 58.373 20.758 -90.791 1.00 51.66 277 ILE A CA 1
ATOM 2265 C C . ILE A 1 277 ? 58.075 21.255 -89.374 1.00 51.66 277 ILE A C 1
ATOM 2267 O O . ILE A 1 277 ? 58.489 20.653 -88.386 1.00 51.66 277 ILE A O 1
ATOM 2271 N N . VAL A 1 278 ? 57.361 22.378 -89.298 1.00 48.88 278 VAL A N 1
ATOM 2272 C CA . VAL A 1 278 ? 56.837 22.987 -88.070 1.00 48.88 278 VAL A CA 1
ATOM 2273 C C . VAL A 1 278 ? 55.412 22.477 -87.857 1.00 48.88 278 VAL A C 1
ATOM 2275 O O . VAL A 1 278 ? 54.569 22.655 -88.734 1.00 48.88 278 VAL A O 1
ATOM 2278 N N . TYR A 1 279 ? 55.129 21.876 -86.701 1.00 44.12 279 TYR A N 1
ATOM 2279 C CA . TYR A 1 279 ? 53.758 21.576 -86.274 1.00 44.12 279 TYR A CA 1
ATOM 2280 C C . TYR A 1 279 ? 53.210 22.746 -85.445 1.00 44.12 279 TYR A C 1
ATOM 2282 O O . TYR A 1 279 ? 53.919 23.289 -84.597 1.00 44.12 279 TYR A O 1
ATOM 2290 N N . ARG A 1 280 ? 51.968 23.146 -85.735 1.00 47.38 280 ARG A N 1
ATOM 2291 C CA . ARG A 1 280 ? 51.223 24.233 -85.086 1.00 47.38 280 ARG A CA 1
ATOM 2292 C C . ARG A 1 280 ? 50.059 23.663 -84.290 1.00 47.38 280 ARG A C 1
ATOM 2294 O O . ARG A 1 280 ? 49.487 22.662 -84.773 1.00 47.38 280 ARG A O 1
#

Secondary structure (DSSP, 8-state):
-----------S------------THHHHHHHHHHHHHHSTTS-----------------------------------------HHHHHHHHHHHHHHHHHHHHHHHHHHHHHHHHHHHHHHHHHHHHHHHHHHHHHHHHHHHHHHHHHHHHHHHHHHHHHHHHHHHHHHHHHHHHHHHHHHHHHHHHHHHHHHHHHHHHHHHHHHHHHHHHHHHHHHHHHHHHHHHHHHHHHHHHHHHHHHHHHHHHHHHHHHHHHHHHHHHHHHGGG-------PPP-

pLDDT: mean 76.92, std 25.53, range [27.64, 98.69]

Sequence (280 aa):
MEHKRCKHTCDSNTRCSKPSAEFNINSFCYIFLILSLFSFSTLSLALPRSLPLSPTLSLPYSFSLSPSVSLSPFLSQNEESEEDPARMREVSRRLYSQLQEAERRHQEEREKLQLSEQSKRLKQAHDSAQQQDQQIRELQRLMGGMEQESSSLREELLIREAKLLQLQELKEEAEASRESVWCTLNGQMSKENAILREKIHHLDDMLKSQQRKLRQMIEQLQNSRMLIQERDRVIKDLEEKVAFLEAENKQMRDQMDYLLDGQRSSSHLLPDHNAQIVYR

InterPro domains:
  IPR051375 Tuftelin/GRINL1A/MYZAP/CCD68 [PTHR23171] (77-268)

Organism: Electrophorus electricus (NCBI:txid8005)